Protein AF-0000000076243868 (afdb_homodimer)

Solvent-accessible surface area (backbone atoms only — not comparable to full-atom values): 12465 Å² total; per-residue (Å²): 108,72,60,59,53,50,52,52,52,41,51,51,48,51,50,52,46,51,53,50,51,55,50,45,52,51,48,52,51,51,43,52,49,51,51,51,49,49,51,48,52,48,52,53,45,43,29,56,73,34,59,87,52,48,72,69,67,82,71,86,76,50,72,68,57,46,45,49,50,53,40,51,50,44,52,46,33,55,50,40,51,52,48,39,52,50,50,51,51,52,45,50,51,49,54,52,51,50,52,53,50,52,53,50,51,50,54,52,50,55,52,51,62,72,71,104,106,72,58,61,54,51,53,51,52,39,53,50,50,51,51,53,45,51,53,49,50,53,50,43,54,52,50,52,50,51,45,52,49,50,51,50,49,48,50,49,51,49,51,53,46,44,28,56,74,33,62,87,52,48,72,69,67,80,72,85,78,50,70,66,58,47,46,50,51,53,39,52,50,45,51,47,32,54,51,41,50,52,48,38,52,52,49,50,52,52,45,52,51,49,53,52,50,50,52,53,51,52,52,49,51,52,54,51,52,54,53,53,58,67,73,97

Radius of gyration: 37.38 Å; Cα contacts (8 Å, |Δi|>4): 138; chains: 2; bounding box: 33×129×65 Å

Structure (mmCIF, N/CA/C/O backbone):
data_AF-0000000076243868-model_v1
#
loop_
_entity.id
_entity.type
_entity.pdbx_description
1 polymer 'FHAD1 protein'
#
loop_
_atom_site.group_PDB
_atom_site.id
_atom_site.type_symbol
_atom_site.label_atom_id
_atom_site.label_alt_id
_atom_site.label_comp_id
_atom_site.label_asym_id
_atom_site.label_entity_id
_atom_site.label_seq_id
_atom_site.pdbx_PDB_ins_code
_atom_site.Cartn_x
_atom_site.Cartn_y
_atom_site.Cartn_z
_atom_site.occupancy
_atom_site.B_iso_or_equiv
_atom_site.auth_seq_id
_atom_site.auth_comp_id
_at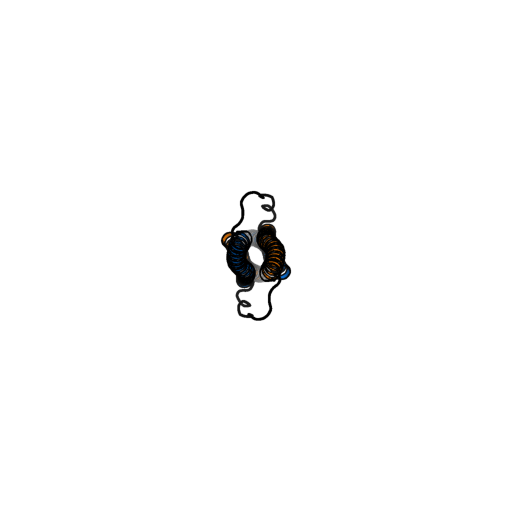om_site.auth_asym_id
_atom_site.auth_atom_id
_atom_site.pdbx_PDB_model_num
ATOM 1 N N . GLN A 1 1 ? 2.697 65.438 28.75 1 80.81 1 GLN A N 1
ATOM 2 C CA . GLN A 1 1 ? 3.799 64.438 28.688 1 80.81 1 GLN A CA 1
ATOM 3 C C . GLN A 1 1 ? 3.303 63.031 28.875 1 80.81 1 GLN A C 1
ATOM 5 O O . GLN A 1 1 ? 3.531 62.188 28.031 1 80.81 1 GLN A O 1
ATOM 10 N N . ALA A 1 2 ? 2.549 62.875 29.906 1 86.31 2 ALA A N 1
ATOM 11 C CA . ALA A 1 2 ? 2.033 61.562 30.203 1 86.31 2 ALA A CA 1
ATOM 12 C C . ALA A 1 2 ? 1.082 61.062 29.109 1 86.31 2 ALA A C 1
ATOM 14 O O . ALA A 1 2 ? 1.124 59.906 28.703 1 86.31 2 ALA A O 1
ATOM 15 N N . GLU A 1 3 ? 0.384 62 28.5 1 87.94 3 GLU A N 1
ATOM 16 C CA . GLU A 1 3 ? -0.584 61.656 27.453 1 87.94 3 GLU A CA 1
ATOM 17 C C . GLU A 1 3 ? 0.115 61.25 26.172 1 87.94 3 GLU A C 1
ATOM 19 O O . GLU A 1 3 ? -0.322 60.344 25.484 1 87.94 3 GLU A O 1
ATOM 24 N N . GLU A 1 4 ? 1.151 61.906 25.859 1 88.81 4 GLU A N 1
ATOM 25 C CA . GLU A 1 4 ? 1.924 61.594 24.656 1 88.81 4 GLU A CA 1
ATOM 26 C C . GLU A 1 4 ? 2.551 60.219 24.75 1 88.81 4 GLU A C 1
ATOM 28 O O . GLU A 1 4 ? 2.586 59.469 23.766 1 88.81 4 GLU A O 1
ATOM 33 N N . GLU A 1 5 ? 3.074 59.906 25.859 1 90.12 5 GLU A N 1
ATOM 34 C CA . GLU A 1 5 ? 3.664 58.594 26.109 1 90.12 5 GLU A CA 1
ATOM 35 C C . GLU A 1 5 ? 2.619 57.5 25.984 1 90.12 5 GLU A C 1
ATOM 37 O O . GLU A 1 5 ? 2.896 56.438 25.438 1 90.12 5 GLU A O 1
ATOM 42 N N . LEU A 1 6 ? 1.445 57.75 26.531 1 90.44 6 LEU A N 1
ATOM 43 C CA . LEU A 1 6 ? 0.35 56.812 26.453 1 90.44 6 LEU A CA 1
ATOM 44 C C . LEU A 1 6 ? -0.09 56.594 25.016 1 90.44 6 LEU A C 1
ATOM 46 O O . LEU A 1 6 ? -0.378 55.469 24.609 1 90.44 6 LEU A O 1
ATOM 50 N N . LYS A 1 7 ? -0.162 57.562 24.203 1 91 7 LYS A N 1
ATOM 51 C CA . LYS A 1 7 ? -0.529 57.469 22.797 1 91 7 LYS A CA 1
ATOM 52 C C . LYS A 1 7 ? 0.495 56.656 22 1 91 7 LYS A C 1
ATOM 54 O O . LYS A 1 7 ? 0.129 55.875 21.141 1 91 7 LYS A O 1
ATOM 59 N N . ALA A 1 8 ? 1.705 56.875 22.281 1 91.25 8 ALA A N 1
ATOM 60 C CA . ALA A 1 8 ? 2.777 56.125 21.641 1 91.25 8 ALA A CA 1
ATOM 61 C C . ALA A 1 8 ? 2.697 54.625 21.984 1 91.25 8 ALA A C 1
ATOM 63 O O . ALA A 1 8 ? 2.861 53.781 21.109 1 91.25 8 ALA A O 1
ATOM 64 N N . ALA A 1 9 ? 2.457 54.344 23.25 1 90.06 9 ALA A N 1
ATOM 65 C CA . ALA A 1 9 ? 2.324 52.969 23.703 1 90.06 9 ALA A CA 1
ATOM 66 C C . ALA A 1 9 ? 1.133 52.281 23.047 1 90.06 9 ALA A C 1
ATOM 68 O O . ALA A 1 9 ? 1.213 51.125 22.672 1 90.06 9 ALA A O 1
ATOM 69 N N . TRP A 1 10 ? 0.069 53.031 22.875 1 90.06 10 TRP A N 1
ATOM 70 C CA . TRP A 1 10 ? -1.13 52.531 22.203 1 90.06 10 TRP A CA 1
ATOM 71 C C . TRP A 1 10 ? -0.842 52.188 20.75 1 90.06 10 TRP A C 1
ATOM 73 O O . TRP A 1 10 ? -1.237 51.094 20.281 1 90.06 10 TRP A O 1
ATOM 83 N N . SER A 1 11 ? -0.149 53.094 20.156 1 92.56 11 SER A N 1
ATOM 84 C CA . SER A 1 11 ? 0.196 52.875 18.766 1 92.56 11 SER A CA 1
ATOM 85 C C . SER A 1 11 ? 1.084 51.656 18.594 1 92.56 11 SER A C 1
ATOM 87 O O . SER A 1 11 ? 0.924 50.875 17.641 1 92.56 11 SER A O 1
ATOM 89 N N . GLN A 1 12 ? 1.976 51.531 19.516 1 93.62 12 GLN A N 1
ATOM 90 C CA . GLN A 1 12 ? 2.857 50.375 19.484 1 93.62 12 GLN A CA 1
ATOM 91 C C . GLN A 1 12 ? 2.07 49.094 19.656 1 93.62 12 GLN A C 1
ATOM 93 O O . GLN A 1 12 ? 2.285 48.125 18.922 1 93.62 12 GLN A O 1
ATOM 98 N N . GLN A 1 13 ? 1.112 49.094 20.641 1 94.69 13 GLN A N 1
ATOM 99 C CA . GLN A 1 13 ? 0.289 47.938 20.891 1 94.69 13 GLN A CA 1
ATOM 100 C C . GLN A 1 13 ? -0.595 47.594 19.688 1 94.69 13 GLN A C 1
ATOM 102 O O . GLN A 1 13 ? -0.791 46.438 19.344 1 94.69 13 GLN A O 1
ATOM 107 N N . ALA A 1 14 ? -1.06 48.594 19.031 1 93.5 14 ALA A N 1
ATOM 108 C CA . ALA A 1 14 ? -1.897 48.438 17.844 1 93.5 14 ALA A CA 1
ATOM 109 C C . ALA A 1 14 ? -1.114 47.781 16.703 1 93.5 14 ALA A C 1
ATOM 111 O O . ALA A 1 14 ? -1.65 46.938 15.977 1 93.5 14 ALA A O 1
ATOM 112 N N . GLY A 1 15 ? 0.157 48.156 16.547 1 94.81 15 GLY A N 1
ATOM 113 C CA . GLY A 1 15 ? 1.034 47.531 15.578 1 94.81 15 GLY A CA 1
ATOM 114 C C . GLY A 1 15 ? 1.272 46.062 15.859 1 94.81 15 GLY A C 1
ATOM 115 O O . GLY A 1 15 ? 1.225 45.25 14.945 1 94.81 15 GLY A O 1
ATOM 116 N N . GLN A 1 16 ? 1.535 45.844 17.172 1 95.38 16 GLN A N 1
ATOM 117 C CA . GLN A 1 16 ? 1.748 44.469 17.578 1 95.38 16 GLN A CA 1
ATOM 118 C C . GLN A 1 16 ? 0.512 43.594 17.312 1 95.38 16 GLN A C 1
ATOM 120 O O . GLN A 1 16 ? 0.626 42.469 16.875 1 95.38 16 GLN A O 1
ATOM 125 N N . LEU A 1 17 ? -0.687 44.156 17.484 1 95.44 17 LEU A N 1
ATOM 126 C CA . LEU A 1 17 ? -1.942 43.469 17.25 1 95.44 17 LEU A CA 1
ATOM 127 C C . LEU A 1 17 ? -2.113 43.156 15.758 1 95.44 17 LEU A C 1
ATOM 129 O O . LEU A 1 17 ? -2.557 42.062 15.391 1 95.44 17 LEU A O 1
ATOM 133 N N . ARG A 1 18 ? -1.68 44.062 14.969 1 95.19 18 ARG A N 1
ATOM 134 C CA . ARG A 1 18 ? -1.755 43.875 13.523 1 95.19 18 ARG A CA 1
ATOM 135 C C . ARG A 1 18 ? -0.822 42.75 13.078 1 95.19 18 ARG A C 1
ATOM 137 O O . ARG A 1 18 ? -1.209 41.906 12.281 1 95.19 18 ARG A O 1
ATOM 144 N N . GLU A 1 19 ? 0.349 42.719 13.555 1 95.38 19 GLU A N 1
ATOM 145 C CA . GLU A 1 19 ? 1.323 41.688 13.227 1 95.38 19 GLU A CA 1
ATOM 146 C C . GLU A 1 19 ? 0.852 40.312 13.695 1 95.38 19 GLU A C 1
ATOM 148 O O . GLU A 1 19 ? 0.977 39.344 12.961 1 95.38 19 GLU A O 1
ATOM 153 N N . MET A 1 20 ? 0.241 40.25 14.828 1 93.75 20 MET A N 1
ATOM 154 C CA . MET A 1 20 ? -0.252 38.969 15.375 1 93.75 20 MET A CA 1
ATOM 155 C C . MET A 1 20 ? -1.422 38.438 14.547 1 93.75 20 MET A C 1
ATOM 157 O O . MET A 1 20 ? -1.554 37.25 14.352 1 93.75 20 MET A O 1
ATOM 161 N N . GLY A 1 21 ? -2.193 39.438 14.148 1 94.44 21 GLY A N 1
ATOM 162 C CA . GLY A 1 21 ? -3.287 39.062 13.273 1 94.44 21 GLY A CA 1
ATOM 163 C C . GLY A 1 21 ? -2.818 38.438 11.969 1 94.44 21 GLY A C 1
ATOM 164 O O . GLY A 1 21 ? -3.381 37.438 11.508 1 94.44 21 GLY A O 1
ATOM 165 N N . ARG A 1 22 ? -1.771 39.031 11.398 1 94.88 22 ARG A N 1
ATOM 166 C CA . ARG A 1 22 ? -1.184 38.5 10.172 1 94.88 22 ARG A CA 1
ATOM 167 C C . ARG A 1 22 ? -0.623 37.094 10.406 1 94.88 22 ARG A C 1
ATOM 169 O O . ARG A 1 22 ? -0.844 36.188 9.594 1 94.88 22 ARG A O 1
ATOM 176 N N . ARG A 1 23 ? 0.057 36.906 11.547 1 95.75 23 ARG A N 1
ATOM 177 C CA . ARG A 1 23 ? 0.648 35.625 11.875 1 95.75 23 ARG A CA 1
ATOM 178 C C . ARG A 1 23 ? -0.43 34.562 12.07 1 95.75 23 ARG A C 1
ATOM 180 O O . ARG A 1 23 ? -0.293 33.438 11.594 1 95.75 23 ARG A O 1
ATOM 187 N N . GLU A 1 24 ? -1.455 34.906 12.727 1 96.88 24 GLU A N 1
ATOM 188 C CA . GLU A 1 24 ? -2.559 33.969 12.953 1 96.88 24 GLU A CA 1
ATOM 189 C C . GLU A 1 24 ? -3.166 33.5 11.633 1 96.88 24 GLU A C 1
ATOM 191 O O . GLU A 1 24 ? -3.459 32.312 11.461 1 96.88 24 GLU A O 1
ATOM 196 N N . ARG A 1 25 ? -3.354 34.438 10.781 1 95.56 25 ARG A N 1
ATOM 197 C CA . ARG A 1 25 ? -3.896 34.094 9.469 1 95.56 25 ARG A CA 1
ATOM 198 C C . ARG A 1 25 ? -2.98 33.125 8.727 1 95.56 25 ARG A C 1
ATOM 200 O O . ARG A 1 25 ? -3.451 32.188 8.094 1 95.56 25 ARG A O 1
ATOM 207 N N . LEU A 1 26 ? -1.697 33.344 8.766 1 97.56 26 LEU A N 1
ATOM 208 C CA . LEU A 1 26 ? -0.728 32.469 8.102 1 97.56 26 LEU A CA 1
ATOM 209 C C . LEU A 1 26 ? -0.745 31.078 8.711 1 97.56 26 LEU A C 1
ATOM 211 O O . LEU A 1 26 ? -0.727 30.094 7.98 1 97.56 26 LEU A O 1
ATOM 215 N N . LEU A 1 27 ? -0.849 31.016 9.984 1 98.06 27 LEU A N 1
ATOM 216 C CA . LEU A 1 27 ? -0.872 29.734 10.68 1 98.06 27 LEU A CA 1
ATOM 217 C C . LEU A 1 27 ? -2.129 28.938 10.32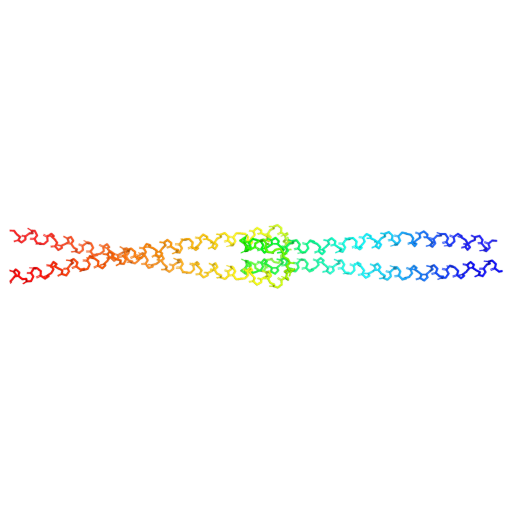8 1 98.06 27 LEU A C 1
ATOM 219 O O . LEU A 1 27 ? -2.074 27.719 10.141 1 98.06 27 LEU A O 1
ATOM 223 N N . ARG A 1 28 ? -3.223 29.688 10.25 1 97.44 28 ARG A N 1
ATOM 224 C CA . ARG A 1 28 ? -4.469 29.031 9.859 1 97.44 28 ARG A CA 1
ATOM 225 C C . ARG A 1 28 ? -4.367 28.469 8.445 1 97.44 28 ARG A C 1
ATOM 227 O O . ARG A 1 28 ? -4.863 27.375 8.18 1 97.44 28 ARG A O 1
ATOM 234 N N . SER A 1 29 ? -3.789 29.156 7.543 1 98.12 29 SER A N 1
ATOM 235 C CA . SER A 1 29 ? -3.572 28.688 6.176 1 98.12 29 SER A CA 1
ATOM 236 C C . SER A 1 29 ? -2.666 27.469 6.141 1 98.12 29 SER A C 1
ATOM 238 O O . SER A 1 29 ? -2.938 26.5 5.414 1 98.12 29 SER A O 1
ATOM 240 N N . ASP A 1 30 ? -1.633 27.531 6.941 1 98.06 30 ASP A N 1
ATOM 241 C CA . ASP A 1 30 ? -0.698 26.422 7.004 1 98.06 30 ASP A CA 1
ATOM 242 C C . ASP A 1 30 ? -1.381 25.156 7.539 1 98.06 30 ASP A C 1
ATOM 244 O O . ASP A 1 30 ? -1.116 24.062 7.066 1 98.06 30 ASP A O 1
ATOM 248 N N . LEU A 1 31 ? -2.25 25.312 8.508 1 97.88 31 LEU A N 1
ATOM 249 C CA . LEU A 1 31 ? -2.994 24.203 9.07 1 97.88 31 LEU A CA 1
ATOM 250 C C . LEU A 1 31 ? -3.934 23.594 8.031 1 97.88 31 LEU A C 1
ATOM 252 O O . LEU A 1 31 ? -4.047 22.375 7.926 1 97.88 31 LEU A O 1
ATOM 256 N N . GLN A 1 32 ? -4.566 24.438 7.336 1 97.38 32 GLN A N 1
ATOM 257 C CA . GLN A 1 32 ? -5.438 23.984 6.258 1 97.38 32 GLN A CA 1
ATOM 258 C C . GLN A 1 32 ? -4.656 23.203 5.207 1 97.38 32 GLN A C 1
ATOM 260 O O . 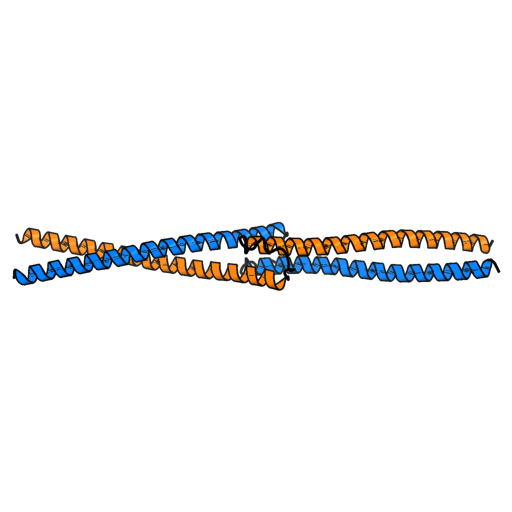GLN A 1 32 ? -5.094 22.141 4.766 1 97.38 32 GLN A O 1
ATOM 265 N N . ARG A 1 33 ? -3.496 23.703 4.883 1 97.75 33 ARG A N 1
ATOM 266 C CA . ARG A 1 33 ? -2.645 23.062 3.895 1 97.75 33 ARG A CA 1
ATOM 267 C C . ARG A 1 33 ? -2.158 21.703 4.395 1 97.75 33 ARG A C 1
ATOM 269 O O . ARG A 1 33 ? -2.084 20.734 3.629 1 97.75 33 ARG A O 1
ATOM 276 N N . ALA A 1 34 ? -1.824 21.594 5.613 1 97.62 34 ALA A N 1
ATOM 277 C CA . ALA A 1 34 ? -1.399 20.328 6.203 1 97.62 34 ALA A CA 1
ATOM 278 C C . ALA A 1 34 ? -2.506 19.281 6.113 1 97.62 34 ALA A C 1
ATOM 280 O O . ALA A 1 34 ? -2.242 18.125 5.805 1 97.62 34 ALA A O 1
ATOM 281 N N . GLY A 1 35 ? -3.693 19.688 6.359 1 95.81 35 GLY A N 1
ATOM 282 C CA . GLY A 1 35 ? -4.828 18.781 6.238 1 95.81 35 GLY A CA 1
ATOM 283 C C . GLY A 1 35 ? -5.07 18.312 4.816 1 95.81 35 GLY A C 1
ATOM 284 O O . GLY A 1 35 ? -5.371 17.141 4.59 1 95.81 35 GLY A O 1
ATOM 285 N N . GLU A 1 36 ? -4.961 19.219 3.924 1 96.19 36 GLU A N 1
ATOM 286 C CA . GLU A 1 36 ? -5.129 18.891 2.514 1 96.19 36 GLU A CA 1
ATOM 287 C C . GLU A 1 36 ? -4.062 17.906 2.051 1 96.19 36 GLU A C 1
ATOM 289 O O . GLU A 1 36 ? -4.336 17.031 1.23 1 96.19 36 GLU A O 1
ATOM 294 N N . GLN A 1 37 ? -2.871 18.109 2.564 1 97.38 37 GLN A N 1
ATOM 295 C CA . GLN A 1 37 ? -1.77 17.219 2.232 1 97.38 37 GLN A CA 1
ATOM 296 C C . GLN A 1 37 ? -2.049 15.797 2.723 1 97.38 37 GLN A C 1
ATOM 298 O O . GLN A 1 37 ? -1.865 14.836 1.98 1 97.38 37 GLN A O 1
ATOM 303 N N . LEU A 1 38 ? -2.494 15.719 3.906 1 97.25 38 LEU A N 1
ATOM 304 C CA . LEU A 1 38 ? -2.84 14.414 4.465 1 97.25 38 LEU A CA 1
ATOM 305 C C . LEU A 1 38 ? -3.955 13.758 3.658 1 97.25 38 LEU A C 1
ATOM 307 O O . LEU A 1 38 ? -3.873 12.57 3.328 1 97.25 38 LEU A O 1
ATOM 311 N N . GLU A 1 39 ? -4.957 14.516 3.359 1 94.75 39 GLU A N 1
ATOM 312 C CA . GLU A 1 39 ? -6.07 13.992 2.578 1 94.75 39 GLU A CA 1
ATOM 313 C C . GLU A 1 39 ? -5.609 13.531 1.199 1 94.75 39 GLU A C 1
ATOM 315 O O . GLU A 1 39 ? -6.031 12.477 0.718 1 94.75 39 GLU A O 1
ATOM 320 N N . SER A 1 40 ? -4.805 14.32 0.585 1 94.44 40 SER A N 1
ATOM 321 C CA . SER A 1 40 ? -4.266 13.984 -0.728 1 94.44 40 SER A CA 1
ATOM 322 C C . SER A 1 40 ? -3.428 12.711 -0.67 1 94.44 40 SER A C 1
ATOM 324 O O . SER A 1 40 ? -3.527 11.852 -1.552 1 94.44 40 SER A O 1
ATOM 326 N N . PHE A 1 41 ? -2.609 12.602 0.305 1 97.25 41 PHE A N 1
ATOM 327 C CA . PHE A 1 41 ? -1.754 11.438 0.486 1 97.25 41 PHE A CA 1
ATOM 328 C C . PHE A 1 41 ? -2.588 10.18 0.677 1 97.25 41 PHE A C 1
ATOM 330 O O . PHE A 1 41 ? -2.318 9.148 0.055 1 97.25 41 PHE A O 1
ATOM 337 N N . LYS A 1 42 ? -3.604 10.281 1.473 1 95.69 42 LYS A N 1
ATOM 338 C CA . LYS A 1 42 ? -4.516 9.156 1.669 1 95.69 42 LYS A CA 1
ATOM 339 C C . LYS A 1 42 ? -5.148 8.727 0.35 1 95.69 42 LYS A C 1
ATOM 341 O O . LYS A 1 42 ? -5.16 7.539 0.018 1 95.69 42 LYS A O 1
ATOM 346 N N . THR A 1 43 ? -5.648 9.703 -0.354 1 92.69 43 THR A N 1
ATOM 347 C CA . THR A 1 43 ? -6.348 9.438 -1.606 1 92.69 43 THR A CA 1
ATOM 348 C C . THR A 1 43 ? -5.406 8.805 -2.625 1 92.69 43 THR A C 1
ATOM 350 O O . THR A 1 43 ? -5.781 7.859 -3.326 1 92.69 43 THR A O 1
ATOM 353 N N . GLN A 1 44 ? -4.18 9.289 -2.662 1 93.62 44 GLN A N 1
ATOM 354 C CA . GLN A 1 44 ? -3.209 8.781 -3.621 1 93.62 44 GLN A CA 1
ATOM 355 C C . GLN A 1 44 ? -2.842 7.328 -3.312 1 93.62 44 GLN A C 1
ATOM 357 O O . GLN A 1 44 ? -2.75 6.5 -4.219 1 93.62 44 GLN A O 1
ATOM 362 N N . VAL A 1 45 ? -2.668 7.016 -2.047 1 95.88 45 VAL A N 1
ATOM 363 C CA . VAL A 1 45 ? -2.348 5.641 -1.678 1 95.88 45 VAL A CA 1
ATOM 364 C C . VAL A 1 45 ? -3.525 4.727 -2.01 1 95.88 45 VAL A C 1
ATOM 366 O O . VAL A 1 45 ? -3.342 3.639 -2.561 1 95.88 45 VAL A O 1
ATOM 369 N N . MET A 1 46 ? -4.734 5.172 -1.764 1 92.44 46 MET A N 1
ATOM 370 C CA . MET A 1 46 ? -5.934 4.375 -2.018 1 92.44 46 MET A CA 1
ATOM 371 C C . MET A 1 46 ? -6.094 4.094 -3.508 1 92.44 46 MET A C 1
ATOM 373 O O . MET A 1 46 ? -6.512 3.002 -3.895 1 92.44 46 MET A O 1
ATOM 377 N N . GLN A 1 47 ? -5.75 5.062 -4.312 1 91.38 47 GLN A N 1
ATOM 378 C CA . GLN A 1 47 ? -5.871 4.914 -5.762 1 91.38 47 GLN A CA 1
ATOM 379 C C . GLN A 1 47 ? -4.938 3.822 -6.281 1 91.38 47 GLN A C 1
ATOM 381 O O . GLN A 1 47 ? -5.297 3.072 -7.188 1 91.38 47 GLN A O 1
ATOM 386 N N . VAL A 1 48 ? -3.762 3.775 -5.656 1 92.69 48 VAL A N 1
ATOM 387 C CA . VAL A 1 48 ? -2.791 2.764 -6.062 1 92.69 48 VAL A CA 1
ATOM 388 C C . VAL A 1 48 ? -3.303 1.375 -5.688 1 92.69 48 VAL A C 1
ATOM 390 O O . VAL A 1 48 ? -3.084 0.407 -6.418 1 92.69 48 VAL A O 1
ATOM 393 N N . CYS A 1 49 ? -3.973 1.312 -4.578 1 92.31 49 CYS A N 1
ATOM 394 C CA . CYS A 1 49 ? -4.469 0.037 -4.07 1 92.31 49 CYS A CA 1
ATOM 395 C C . CYS A 1 49 ? -5.684 -0.43 -4.867 1 92.31 49 CYS A C 1
ATOM 397 O O . CYS A 1 49 ? -5.93 -1.632 -4.98 1 92.31 49 CYS A O 1
ATOM 399 N N . SER A 1 50 ? -6.512 0.464 -5.234 1 87 50 SER A N 1
ATOM 400 C CA . SER A 1 50 ? -7.742 0.151 -5.953 1 87 50 SER A CA 1
ATOM 401 C C . SER A 1 50 ? -7.914 1.043 -7.176 1 87 50 SER A C 1
ATOM 403 O O . SER A 1 50 ? -8.758 1.94 -7.188 1 87 50 SER A O 1
ATOM 405 N N . PRO A 1 51 ? -7.086 0.778 -8.148 1 75.19 51 PRO A N 1
ATOM 406 C CA . PRO A 1 51 ? -7.133 1.675 -9.305 1 75.19 51 PRO A CA 1
ATOM 407 C C . PRO A 1 51 ? -8.516 1.742 -9.945 1 75.19 51 PRO A C 1
ATOM 409 O O . PRO A 1 51 ? -8.891 2.773 -10.516 1 75.19 51 PRO A O 1
ATOM 412 N N . SER A 1 52 ? -9.125 0.537 -9.914 1 66.06 52 SER A N 1
ATOM 413 C CA . SER A 1 52 ? -10.453 0.544 -10.523 1 66.06 52 SER A CA 1
ATOM 414 C C . SER A 1 52 ? -11.445 1.341 -9.68 1 66.06 52 SER A C 1
ATOM 416 O O . SER A 1 52 ? -12.453 1.829 -10.195 1 66.06 52 SER A O 1
ATOM 418 N N . ALA A 1 53 ? -11.172 1.397 -8.352 1 60.66 53 ALA A N 1
ATOM 419 C CA . ALA A 1 53 ? -12.086 2.117 -7.469 1 60.66 53 ALA A CA 1
ATOM 420 C C . ALA A 1 53 ? -11.766 3.609 -7.449 1 60.66 53 ALA A C 1
ATOM 422 O O . ALA A 1 53 ? -12.422 4.379 -6.738 1 60.66 53 ALA A O 1
ATOM 423 N N . ALA A 1 54 ? -10.695 4 -7.957 1 59.72 54 ALA A N 1
ATOM 424 C CA . ALA A 1 54 ? -10.227 5.379 -7.871 1 59.72 54 ALA A CA 1
ATOM 425 C C . ALA A 1 54 ? -11.367 6.367 -8.094 1 59.72 54 ALA A C 1
ATOM 427 O O . ALA A 1 54 ? -11.281 7.523 -7.68 1 59.72 54 ALA A O 1
ATOM 428 N N . GLY A 1 55 ? -12.266 5.98 -8.828 1 53.75 55 GLY A N 1
ATOM 429 C CA . GLY A 1 55 ? -13.266 7 -9.109 1 53.75 55 GLY A CA 1
ATOM 430 C C . GLY A 1 55 ? -14.188 7.27 -7.934 1 53.75 55 GLY A C 1
ATOM 431 O O . GLY A 1 55 ? -15.148 8.039 -8.055 1 53.75 55 GLY A O 1
ATOM 432 N N . SER A 1 56 ? -14.195 6.359 -7.09 1 53.25 56 SER A N 1
ATOM 433 C CA . SER A 1 56 ? -15.25 6.594 -6.109 1 53.25 56 SER A CA 1
ATOM 434 C C . SER A 1 56 ? -14.859 7.695 -5.129 1 53.25 56 SER A C 1
ATOM 436 O O . SER A 1 56 ? -13.922 7.535 -4.348 1 53.25 56 SER A O 1
ATOM 438 N N . THR A 1 57 ? -14.797 8.82 -5.508 1 54.97 57 THR A N 1
ATOM 439 C CA . THR A 1 57 ? -14.406 10.141 -5.023 1 54.97 57 THR A CA 1
ATOM 440 C C . THR A 1 57 ? -14.93 10.367 -3.605 1 54.97 57 THR A C 1
ATOM 442 O O . THR A 1 57 ? -14.406 11.211 -2.875 1 54.97 57 THR A O 1
ATOM 445 N N . GLY A 1 58 ? -16.219 10.094 -3.205 1 56.28 58 GLY A N 1
ATOM 446 C CA . GLY A 1 58 ? -16.953 11.008 -2.334 1 56.28 58 GLY A CA 1
ATOM 447 C C . GLY A 1 58 ? -16.484 10.938 -0.888 1 56.28 58 GLY A C 1
ATOM 448 O O . GLY A 1 58 ? -16.453 11.953 -0.192 1 56.28 58 GLY A O 1
ATOM 449 N N . GLU A 1 59 ? -16.391 9.789 -0.282 1 65 59 GLU A N 1
ATOM 450 C CA . GLU A 1 59 ? -16.312 9.805 1.176 1 65 59 GLU A CA 1
ATOM 451 C C . GLU A 1 59 ? -14.867 9.781 1.652 1 65 59 GLU A C 1
ATOM 453 O O . GLU A 1 59 ? -14 9.195 0.996 1 65 59 GLU A O 1
ATOM 458 N N . SER A 1 60 ? -14.578 10.695 2.455 1 80.69 60 SER A N 1
ATOM 459 C CA . SER A 1 60 ? -13.266 10.805 3.08 1 80.69 60 SER A CA 1
ATOM 460 C C . SER A 1 60 ? -12.773 9.453 3.582 1 80.69 60 SER A C 1
ATOM 462 O O . SER A 1 60 ? -13.516 8.727 4.25 1 80.69 60 SER A O 1
ATOM 464 N N . VAL A 1 61 ? -11.625 9.031 3.113 1 89.56 61 VAL A N 1
ATOM 465 C CA . VAL A 1 61 ? -11.023 7.77 3.541 1 89.56 61 VAL A CA 1
ATOM 466 C C . VAL A 1 61 ? -10.164 8 4.777 1 89.56 61 VAL A C 1
ATOM 468 O O . VAL A 1 61 ? -9.445 9 4.863 1 89.56 61 VAL A O 1
ATOM 471 N N . THR A 1 62 ? -10.367 7.207 5.793 1 94.12 62 THR A N 1
ATOM 472 C CA . THR A 1 62 ? -9.602 7.34 7.027 1 94.12 62 THR A CA 1
ATOM 473 C C . THR A 1 62 ? -8.219 6.711 6.879 1 94.12 62 THR A C 1
ATOM 475 O O . THR A 1 62 ? -8 5.875 6.004 1 94.12 62 THR A O 1
ATOM 478 N N . GLU A 1 63 ? -7.363 7.164 7.738 1 96.75 63 GLU A N 1
ATOM 479 C CA . GLU A 1 63 ? -6.023 6.578 7.75 1 96.75 63 GLU A CA 1
ATOM 480 C C . GLU A 1 63 ? -6.086 5.066 7.949 1 96.75 63 GLU A C 1
ATOM 482 O O . GLU A 1 63 ? -5.375 4.316 7.273 1 96.75 63 GLU A O 1
ATOM 487 N N . GLN A 1 64 ? -6.938 4.668 8.859 1 95.88 64 GLN A N 1
ATOM 488 C CA . GLN A 1 64 ? -7.055 3.252 9.188 1 95.88 64 GLN A CA 1
ATOM 489 C C . GLN A 1 64 ? -7.531 2.445 7.984 1 95.88 64 GLN A C 1
ATOM 491 O O . GLN A 1 64 ? -7.047 1.339 7.742 1 95.88 64 GLN A O 1
ATOM 496 N N . GLN A 1 65 ? -8.414 2.951 7.195 1 93.5 65 GLN A N 1
ATOM 497 C CA . GLN A 1 65 ? -8.898 2.281 5.996 1 93.5 65 GLN A CA 1
ATOM 498 C C . GLN A 1 65 ? -7.781 2.096 4.977 1 93.5 65 GLN A C 1
ATOM 500 O O . GLN A 1 65 ? -7.688 1.046 4.336 1 93.5 65 GLN A O 1
ATOM 505 N N . VAL A 1 66 ? -6.977 3.121 4.883 1 96.38 66 VAL A N 1
ATOM 506 C CA . VAL A 1 66 ? -5.863 3.053 3.941 1 96.38 66 VAL A CA 1
ATOM 507 C C . VAL A 1 66 ? -4.879 1.974 4.383 1 96.38 66 VAL A C 1
ATOM 509 O O . VAL A 1 66 ? -4.488 1.117 3.586 1 96.38 66 VAL A O 1
ATOM 512 N N . ILE A 1 67 ? -4.531 2.029 5.656 1 97.06 67 ILE A N 1
ATOM 513 C CA . ILE A 1 67 ? -3.559 1.082 6.191 1 97.06 67 ILE A CA 1
ATOM 514 C C . ILE A 1 67 ? -4.086 -0.343 6.035 1 97.06 67 ILE A C 1
ATOM 516 O O . ILE A 1 67 ? -3.344 -1.246 5.641 1 97.06 67 ILE A O 1
ATOM 520 N N . GLU A 1 68 ? -5.348 -0.527 6.312 1 96.06 68 GLU A N 1
ATOM 521 C CA . GLU A 1 68 ? -5.953 -1.85 6.191 1 96.06 68 GLU A CA 1
ATOM 522 C C . GLU A 1 68 ? -5.93 -2.336 4.742 1 96.06 68 GLU A C 1
ATOM 524 O O . GLU A 1 68 ? -5.68 -3.514 4.484 1 96.06 68 GLU A O 1
ATOM 529 N N . LYS A 1 69 ? -6.203 -1.47 3.82 1 94.62 69 LYS A N 1
ATOM 530 C CA . LYS A 1 69 ? -6.18 -1.846 2.41 1 94.62 69 LYS A CA 1
ATOM 531 C C . LYS A 1 69 ? -4.773 -2.256 1.975 1 94.62 69 LYS A C 1
ATOM 533 O O . LYS A 1 69 ? -4.605 -3.24 1.251 1 94.62 69 LYS A O 1
ATOM 538 N N . VAL A 1 70 ? -3.822 -1.514 2.383 1 97.12 70 VAL A N 1
ATOM 539 C CA . VAL A 1 70 ? -2.436 -1.833 2.059 1 97.12 70 VAL A CA 1
ATOM 540 C C . VAL A 1 70 ? -2.061 -3.182 2.666 1 97.12 70 VAL A C 1
ATOM 542 O O . VAL A 1 70 ? -1.385 -3.992 2.027 1 97.12 70 VAL A O 1
ATOM 545 N N . ARG A 1 71 ? -2.516 -3.424 3.902 1 96.81 71 ARG A N 1
ATOM 546 C CA . ARG A 1 71 ? -2.27 -4.703 4.562 1 96.81 71 ARG A CA 1
ATOM 547 C C . ARG A 1 71 ? -2.873 -5.855 3.766 1 96.81 71 ARG A C 1
ATOM 549 O O . ARG A 1 71 ? -2.236 -6.895 3.592 1 96.81 71 ARG A O 1
ATOM 556 N N . GLN A 1 72 ? -4.055 -5.664 3.293 1 96.38 72 GLN A N 1
ATOM 557 C CA . GLN A 1 72 ? -4.738 -6.688 2.51 1 96.38 72 GLN A CA 1
ATOM 558 C C . GLN A 1 72 ? -3.934 -7.051 1.264 1 96.38 72 GLN A C 1
ATOM 560 O O . GLN A 1 72 ? -3.77 -8.234 0.947 1 96.38 72 GLN A O 1
ATOM 565 N N . ILE A 1 73 ? -3.457 -6.051 0.634 1 96.12 73 ILE A N 1
ATOM 566 C CA . ILE A 1 73 ? -2.701 -6.277 -0.594 1 96.12 73 ILE A CA 1
ATOM 567 C C . ILE A 1 73 ? -1.385 -6.977 -0.268 1 96.12 73 ILE A C 1
ATOM 569 O O . ILE A 1 73 ? -0.984 -7.914 -0.961 1 96.12 73 ILE A O 1
ATOM 573 N N . SER A 1 74 ? -0.776 -6.512 0.748 1 94.94 74 SER A N 1
ATOM 574 C CA . SER A 1 74 ? 0.484 -7.109 1.171 1 94.94 74 SER A CA 1
ATOM 575 C C . SER A 1 74 ? 0.299 -8.578 1.554 1 94.94 74 SER A C 1
ATOM 577 O O . SER A 1 74 ? 1.058 -9.438 1.109 1 94.94 74 SER A O 1
ATOM 579 N N . ASP A 1 75 ? -0.666 -8.844 2.312 1 95.38 75 ASP A N 1
ATOM 580 C CA . ASP A 1 75 ? -0.965 -10.211 2.727 1 95.38 75 ASP A CA 1
ATOM 581 C C . ASP A 1 75 ? -1.267 -11.094 1.52 1 95.38 75 ASP A C 1
ATOM 583 O O . ASP A 1 75 ? -0.774 -12.227 1.433 1 95.38 75 ASP A O 1
ATOM 587 N N . GLU A 1 76 ? -2.025 -10.531 0.645 1 95.56 76 GLU A N 1
ATOM 588 C CA . GLU A 1 76 ? -2.375 -11.297 -0.552 1 95.56 76 GLU A CA 1
ATOM 589 C C . GLU A 1 76 ? -1.142 -11.586 -1.401 1 95.56 76 GLU A C 1
ATOM 591 O O . GLU A 1 76 ? -1.018 -12.672 -1.976 1 95.56 76 GLU A O 1
ATOM 596 N N . ASN A 1 77 ? -0.368 -10.641 -1.518 1 95.31 77 ASN A N 1
ATOM 597 C CA . ASN A 1 77 ? 0.865 -10.836 -2.273 1 95.31 77 ASN A CA 1
ATOM 598 C C . ASN A 1 77 ? 1.706 -11.969 -1.693 1 95.31 77 ASN A C 1
ATOM 600 O O . ASN A 1 77 ? 2.227 -12.805 -2.436 1 95.31 77 ASN A O 1
ATOM 604 N N . GLN A 1 78 ? 1.824 -12 -0.407 1 93.88 78 GLN A N 1
ATOM 605 C CA . GLN A 1 78 ? 2.566 -13.062 0.26 1 93.88 78 GLN A CA 1
ATOM 606 C C . GLN A 1 78 ? 1.916 -14.422 0.019 1 93.88 78 GLN A C 1
ATOM 608 O O . GLN A 1 78 ? 2.604 -15.398 -0.284 1 93.88 78 GLN A O 1
ATOM 613 N N . GLN A 1 79 ? 0.645 -14.492 0.102 1 97 79 GLN A N 1
ATOM 614 C CA . GLN A 1 79 ? -0.087 -15.734 -0.121 1 97 79 GLN A CA 1
ATOM 615 C C . GLN A 1 79 ? 0.047 -16.203 -1.567 1 97 79 GLN A C 1
ATOM 617 O O . GLN A 1 79 ? 0.239 -17.391 -1.826 1 97 79 GLN A O 1
ATOM 622 N N . SER A 1 80 ? -0.031 -15.258 -2.434 1 97.62 80 SER A N 1
ATOM 623 C CA . SER A 1 80 ? 0.093 -15.594 -3.85 1 97.62 80 SER A CA 1
ATOM 624 C C . SER A 1 80 ? 1.482 -16.141 -4.168 1 97.62 80 SER A C 1
ATOM 626 O O . SER A 1 80 ? 1.623 -17.078 -4.953 1 97.62 80 SER A O 1
ATOM 628 N N . HIS A 1 81 ? 2.408 -15.57 -3.541 1 95.44 81 HIS A N 1
ATOM 629 C CA . HIS A 1 81 ? 3.768 -16.062 -3.73 1 95.44 81 HIS A CA 1
ATOM 630 C C . HIS A 1 81 ? 3.906 -17.5 -3.248 1 95.44 81 HIS A C 1
ATOM 632 O O . HIS A 1 81 ? 4.57 -18.312 -3.891 1 95.44 81 HIS A O 1
ATOM 638 N N . GLU A 1 82 ? 3.285 -17.781 -2.17 1 97.38 82 GLU A N 1
ATOM 639 C CA . GLU A 1 82 ? 3.318 -19.141 -1.64 1 97.38 82 GLU A CA 1
ATOM 640 C C . GLU A 1 82 ? 2.586 -20.109 -2.561 1 97.38 82 GLU A C 1
ATOM 642 O O . GLU A 1 82 ? 3.059 -21.234 -2.803 1 97.38 82 GLU A O 1
ATOM 647 N N . ARG A 1 83 ? 1.52 -19.641 -3.023 1 98.5 83 ARG A N 1
ATOM 648 C CA . ARG A 1 83 ? 0.766 -20.469 -3.969 1 98.5 83 ARG A CA 1
ATOM 649 C C . ARG A 1 83 ? 1.56 -20.688 -5.25 1 98.5 83 ARG A C 1
ATOM 651 O O . ARG A 1 83 ? 1.604 -21.812 -5.766 1 98.5 83 ARG A O 1
ATOM 658 N N . GLU A 1 84 ? 2.15 -19.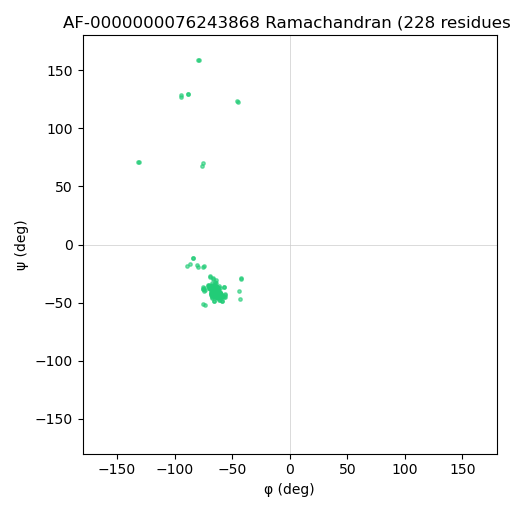688 -5.746 1 98.25 84 GLU A N 1
ATOM 659 C CA . GLU A 1 84 ? 2.996 -19.812 -6.93 1 98.25 84 GLU A CA 1
ATOM 660 C C . GLU A 1 84 ? 4.105 -20.844 -6.719 1 98.25 84 GLU A C 1
ATOM 662 O O . GLU A 1 84 ? 4.344 -21.688 -7.582 1 98.25 84 GLU A O 1
ATOM 667 N N . LYS A 1 85 ? 4.68 -20.734 -5.598 1 98 85 LYS A N 1
ATOM 668 C CA . LYS A 1 85 ? 5.758 -21.672 -5.277 1 98 85 LYS A CA 1
ATOM 669 C C . LYS A 1 85 ? 5.242 -23.109 -5.23 1 98 85 LYS A C 1
ATOM 671 O O . LYS A 1 85 ? 5.887 -24.016 -5.75 1 98 85 LYS A O 1
ATOM 676 N N . SER A 1 86 ? 4.152 -23.297 -4.699 1 98.75 86 SER A N 1
ATOM 677 C CA . SER A 1 86 ? 3.545 -24.625 -4.602 1 98.75 86 SER A CA 1
ATOM 678 C C . SER A 1 86 ? 3.184 -25.172 -5.98 1 98.75 86 SER A C 1
ATOM 680 O O . SER A 1 86 ? 3.441 -26.344 -6.277 1 98.75 86 SER A O 1
ATOM 682 N N . LEU A 1 87 ? 2.613 -24.328 -6.789 1 98.88 87 LEU A N 1
ATOM 683 C CA . LEU A 1 87 ? 2.225 -24.719 -8.141 1 98.88 87 LEU A CA 1
ATOM 684 C C . LEU A 1 87 ? 3.449 -25.062 -8.977 1 98.88 87 LEU A C 1
ATOM 686 O O . LEU A 1 87 ? 3.426 -26.031 -9.758 1 98.88 87 LEU A O 1
ATOM 690 N N . GLN A 1 88 ? 4.465 -24.359 -8.734 1 98.62 88 GLN A N 1
ATOM 691 C CA . GLN A 1 88 ? 5.707 -24.641 -9.453 1 98.62 88 GLN A CA 1
ATOM 692 C C . GLN A 1 88 ? 6.293 -25.984 -9.039 1 98.62 88 GLN A C 1
ATOM 694 O O . GLN A 1 88 ? 6.785 -26.734 -9.883 1 98.62 88 GLN A O 1
ATOM 699 N N . LYS A 1 89 ? 6.219 -26.266 -7.77 1 98.62 89 LYS A N 1
ATOM 700 C CA . LYS A 1 89 ? 6.699 -27.547 -7.27 1 98.62 89 LYS A CA 1
ATOM 701 C C . LYS A 1 89 ? 5.867 -28.703 -7.82 1 98.62 89 LYS A C 1
ATOM 703 O O . LYS A 1 89 ? 6.41 -29.719 -8.25 1 98.62 89 LYS A O 1
ATOM 708 N N . GLU A 1 90 ? 4.629 -28.469 -7.832 1 98.56 90 GLU A N 1
ATOM 709 C CA . GLU A 1 90 ? 3.73 -29.5 -8.352 1 98.56 90 GLU A CA 1
ATOM 710 C C . GLU A 1 90 ? 3.963 -29.734 -9.844 1 98.56 90 GLU A C 1
ATOM 712 O O . GLU A 1 90 ? 3.994 -30.891 -10.297 1 98.56 90 GLU A O 1
ATOM 717 N N . LEU A 1 91 ? 4.133 -28.703 -10.547 1 98.81 91 LEU A N 1
ATOM 718 C CA . LEU A 1 91 ? 4.387 -28.812 -11.977 1 98.81 91 LEU A CA 1
ATOM 719 C C . LEU A 1 91 ? 5.699 -29.531 -12.25 1 98.81 91 LEU A C 1
ATOM 721 O O . LEU A 1 91 ? 5.773 -30.375 -13.141 1 98.81 91 LEU A O 1
ATOM 725 N N . SER A 1 92 ? 6.668 -29.25 -11.539 1 98.5 92 SER A N 1
ATOM 726 C CA . SER A 1 92 ? 7.965 -29.906 -11.688 1 98.5 92 SER A CA 1
ATOM 727 C C . SER A 1 92 ? 7.863 -31.391 -11.414 1 98.5 92 SER A C 1
ATOM 729 O O . SER A 1 92 ? 8.469 -32.219 -12.117 1 98.5 92 SER A O 1
ATOM 731 N N . SER A 1 93 ? 7.137 -31.734 -10.469 1 97.94 93 SER A N 1
ATOM 732 C CA . SER A 1 93 ? 6.934 -33.156 -10.117 1 97.94 93 SER A CA 1
ATOM 733 C C . SER A 1 93 ? 6.215 -33.906 -11.234 1 97.94 93 SER A C 1
ATOM 735 O O . SER A 1 93 ? 6.621 -35 -11.609 1 97.94 93 SER A O 1
ATOM 737 N N . ARG A 1 94 ? 5.312 -33.219 -11.742 1 97.06 94 ARG A N 1
ATOM 738 C CA . ARG A 1 94 ? 4.543 -33.844 -12.812 1 97.06 94 ARG A CA 1
ATOM 739 C C . ARG A 1 94 ? 5.387 -34 -14.078 1 97.06 94 ARG A C 1
ATOM 741 O O . ARG A 1 94 ? 5.293 -35 -14.781 1 97.06 94 ARG A O 1
ATOM 748 N N . LEU A 1 95 ? 6.18 -33.031 -14.297 1 97.81 95 LEU A N 1
ATOM 749 C CA . LEU A 1 95 ? 7.062 -33.094 -15.461 1 97.81 95 LEU A CA 1
ATOM 750 C C . LEU A 1 95 ? 8.062 -34.25 -15.312 1 97.81 95 LEU A C 1
ATOM 752 O O . LEU A 1 95 ? 8.359 -34.938 -16.281 1 97.81 95 LEU A O 1
ATOM 756 N N . ALA A 1 96 ? 8.477 -34.406 -14.109 1 97.62 96 ALA A N 1
ATOM 757 C CA . ALA A 1 96 ? 9.398 -35.5 -13.836 1 97.62 96 ALA A CA 1
ATOM 758 C C . ALA A 1 96 ? 8.703 -36.844 -14 1 97.62 96 ALA A C 1
ATOM 760 O O . ALA A 1 96 ? 9.273 -37.781 -14.578 1 97.62 96 ALA A O 1
ATOM 761 N N . GLN A 1 97 ? 7.543 -36.969 -13.531 1 95.75 97 GLN A N 1
ATOM 762 C CA . GLN A 1 97 ? 6.754 -38.188 -13.656 1 95.75 97 GLN A CA 1
ATOM 763 C C . GLN A 1 97 ? 6.449 -38.5 -15.117 1 95.75 97 GLN A C 1
ATOM 765 O O . GLN A 1 97 ? 6.508 -39.656 -15.539 1 95.75 97 GLN A O 1
ATOM 770 N N . GLU A 1 98 ? 6.164 -37.5 -15.859 1 94.94 98 GLU A N 1
ATOM 771 C CA . GLU A 1 98 ? 5.883 -37.656 -17.281 1 94.94 98 GLU A CA 1
ATOM 772 C C . GLU A 1 98 ? 7.102 -38.188 -18.031 1 94.94 98 GLU A C 1
ATOM 774 O O . GLU A 1 98 ? 6.965 -39.031 -18.922 1 94.94 98 GLU A O 1
ATOM 779 N N . LYS A 1 99 ? 8.227 -37.781 -17.656 1 95.75 99 LYS A N 1
ATOM 780 C CA . LYS A 1 99 ? 9.461 -38.25 -18.281 1 95.75 99 LYS A CA 1
ATOM 781 C C . LYS A 1 99 ? 9.719 -39.719 -17.938 1 95.75 99 LYS A C 1
ATOM 783 O O . LYS A 1 99 ? 10.141 -40.5 -18.797 1 95.75 99 LYS A O 1
ATOM 788 N N . GLU A 1 100 ? 9.43 -40.094 -16.766 1 95.69 100 GLU A N 1
ATOM 789 C CA . GLU A 1 100 ? 9.609 -41.469 -16.328 1 95.69 100 GLU A CA 1
ATOM 790 C C . GLU A 1 100 ? 8.648 -42.406 -17.062 1 95.69 100 GLU A C 1
ATOM 792 O O . GLU A 1 100 ? 9.047 -43.5 -17.516 1 95.69 100 GLU A O 1
ATOM 797 N N . VAL A 1 101 ? 7.465 -41.969 -17.219 1 94.38 101 VAL A N 1
ATOM 798 C CA . VAL A 1 101 ? 6.461 -42.781 -17.891 1 94.38 101 VAL A CA 1
ATOM 799 C C . VAL A 1 101 ? 6.824 -42.938 -19.375 1 94.38 101 VAL A C 1
ATOM 801 O O . VAL A 1 101 ? 6.719 -44 -19.938 1 94.38 101 VAL A O 1
ATOM 804 N N . SER A 1 102 ? 7.246 -41.844 -19.922 1 93.12 102 SER A N 1
ATOM 805 C CA . SER A 1 102 ? 7.637 -41.844 -21.328 1 93.12 102 SER A CA 1
ATOM 806 C C . SER A 1 102 ? 8.797 -42.812 -21.562 1 93.12 102 SER A C 1
ATOM 808 O O . SER A 1 102 ? 8.797 -43.562 -22.547 1 93.12 102 SER A O 1
ATOM 810 N N . ALA A 1 103 ? 9.758 -42.844 -20.656 1 95.69 103 ALA A N 1
ATOM 811 C CA . ALA A 1 103 ? 10.898 -43.719 -20.766 1 95.69 103 ALA A CA 1
ATOM 812 C C . ALA A 1 103 ? 10.469 -45.188 -20.625 1 95.69 103 ALA A C 1
ATOM 814 O O . ALA A 1 103 ? 10.969 -46.062 -21.328 1 95.69 103 ALA A O 1
ATOM 815 N N . ASN A 1 104 ? 9.484 -45.375 -19.797 1 91.94 104 ASN A N 1
ATOM 816 C CA . ASN A 1 104 ? 8.977 -46.719 -19.578 1 91.94 104 ASN A CA 1
ATOM 817 C C . ASN A 1 104 ? 8.219 -47.219 -20.797 1 91.94 104 ASN A C 1
ATOM 819 O O . ASN A 1 104 ? 8.328 -48.406 -21.156 1 91.94 104 ASN A O 1
ATOM 823 N N . ILE A 1 105 ? 7.539 -46.344 -21.453 1 92.25 105 ILE A N 1
ATOM 824 C CA . ILE A 1 105 ? 6.785 -46.719 -22.641 1 92.25 105 ILE A CA 1
ATOM 825 C C . ILE A 1 105 ? 7.754 -47.062 -23.766 1 92.25 105 ILE A C 1
ATOM 827 O O . ILE A 1 105 ? 7.543 -48.062 -24.484 1 92.25 105 ILE A O 1
ATOM 831 N N . GLU A 1 106 ? 8.828 -46.375 -23.891 1 92.62 106 GLU A N 1
ATOM 832 C CA . GLU A 1 106 ? 9.828 -46.656 -24.906 1 92.62 106 GLU A CA 1
ATOM 833 C C . GLU A 1 106 ? 10.492 -48 -24.688 1 92.62 106 GLU A C 1
ATOM 835 O O . GLU A 1 106 ? 10.727 -48.75 -25.641 1 92.62 106 GLU A O 1
ATOM 840 N N . VAL A 1 107 ? 10.766 -48.281 -23.391 1 92.38 107 VAL A N 1
ATOM 841 C CA . VAL A 1 107 ? 11.375 -49.562 -23.062 1 92.38 107 VAL A CA 1
ATOM 842 C C . VAL A 1 107 ? 10.414 -50.719 -23.422 1 92.38 107 VAL A C 1
ATOM 844 O O . VAL A 1 107 ? 10.828 -51.719 -23.969 1 92.38 107 VAL A O 1
ATOM 847 N N . PHE A 1 108 ? 9.172 -50.5 -23.188 1 86.19 108 PHE A N 1
ATOM 848 C CA . PHE A 1 108 ? 8.164 -51.5 -23.484 1 86.19 108 PHE A CA 1
ATOM 849 C C . PHE A 1 108 ? 8.023 -51.688 -24.984 1 86.19 108 PHE A C 1
ATOM 851 O O . PHE A 1 108 ? 7.965 -52.844 -25.469 1 86.19 108 PHE A O 1
ATOM 858 N N . LYS A 1 109 ? 8.039 -50.625 -25.719 1 87.06 109 LYS A N 1
ATOM 859 C CA . LYS A 1 109 ? 7.906 -50.719 -27.172 1 87.06 109 LYS A CA 1
ATOM 860 C C . LYS A 1 109 ? 9.086 -51.438 -27.781 1 87.06 109 LYS A C 1
ATOM 862 O O . LYS A 1 109 ? 8.914 -52.25 -28.688 1 87.06 109 LYS A O 1
ATOM 867 N N . ASN A 1 110 ? 10.234 -51.094 -27.25 1 91.25 110 ASN A N 1
ATOM 868 C CA . ASN A 1 110 ? 11.438 -51.75 -27.75 1 91.25 110 ASN A CA 1
ATOM 869 C C . ASN A 1 110 ? 11.422 -53.25 -27.469 1 91.25 110 ASN A C 1
ATOM 871 O O . ASN A 1 110 ? 11.867 -54.062 -28.297 1 91.25 110 ASN A O 1
ATOM 875 N N . SER A 1 111 ? 10.867 -53.688 -26.406 1 87.06 111 SER A N 1
ATOM 876 C CA . SER A 1 111 ? 10.773 -55.094 -26.047 1 87.06 111 SER A CA 1
ATOM 877 C C . SER A 1 111 ? 9.805 -55.844 -26.953 1 87.06 111 SER A C 1
ATOM 879 O O . SER A 1 111 ? 10.062 -56.969 -27.344 1 87.06 111 SER A O 1
ATOM 881 N N . LEU A 1 112 ? 8.773 -55.219 -27.375 1 82.56 112 LEU A N 1
ATOM 882 C CA . LEU A 1 112 ? 7.762 -55.844 -28.219 1 82.56 112 LEU A CA 1
ATOM 883 C C . LEU A 1 112 ? 8.266 -56 -29.656 1 82.56 112 LEU A C 1
ATOM 885 O O . LEU A 1 112 ? 7.953 -56.969 -30.328 1 82.56 112 LEU A O 1
ATOM 889 N N . GLN A 1 113 ? 8.992 -55 -30.016 1 84.56 113 GLN A N 1
ATOM 890 C CA . GLN A 1 113 ? 9.539 -55.031 -31.375 1 84.56 113 GLN A CA 1
ATOM 891 C C . GLN A 1 113 ? 10.562 -56.156 -31.516 1 84.56 113 GLN A C 1
ATOM 893 O O . GLN A 1 113 ? 10.664 -56.781 -32.594 1 84.56 113 GLN A O 1
ATOM 898 N N . LYS A 1 114 ? 11.25 -56.5 -30.406 1 83.06 114 LYS A N 1
ATOM 899 C CA . LYS A 1 114 ? 12.242 -57.562 -30.438 1 83.06 114 LYS A CA 1
ATOM 900 C C . LYS A 1 114 ? 11.578 -58.938 -30.359 1 83.06 114 LYS A C 1
ATOM 902 O O . LYS A 1 114 ? 12.18 -59.938 -30.75 1 83.06 114 LYS A O 1
ATOM 907 N N . LEU A 1 115 ? 10.32 -59.062 -29.922 1 72.38 115 LEU A N 1
ATOM 908 C CA . LEU A 1 115 ? 9.586 -60.312 -29.859 1 72.38 115 LEU A CA 1
ATOM 909 C C . LEU A 1 115 ? 8.852 -60.562 -31.172 1 72.38 115 LEU A C 1
ATOM 911 O O . LEU A 1 115 ? 8.531 -61.719 -31.5 1 72.38 115 LEU A O 1
ATOM 915 N N . GLN A 1 116 ? 8.695 -59.531 -31.922 1 61.41 116 GLN A N 1
ATOM 916 C CA . GLN A 1 116 ? 8.117 -59.812 -33.25 1 61.41 116 GLN A CA 1
ATOM 917 C C . GLN A 1 116 ? 9.18 -60.281 -34.219 1 61.41 116 GLN A C 1
ATOM 919 O O . GLN A 1 116 ? 9 -61.281 -34.906 1 61.41 116 GLN A O 1
ATOM 924 N N . GLN B 1 1 ? -9.531 63.25 31.984 1 80.94 1 GLN B N 1
ATOM 925 C CA . GLN B 1 1 ? -10.547 62.5 31.25 1 80.94 1 GLN B CA 1
ATOM 926 C C . GLN B 1 1 ? -9.938 61.781 30.047 1 80.94 1 GLN B C 1
ATOM 928 O O . GLN B 1 1 ? -10.047 60.562 29.906 1 80.94 1 GLN B O 1
ATOM 933 N N . ALA B 1 2 ? -9.234 62.562 29.297 1 86.38 2 ALA B N 1
ATOM 934 C CA . ALA B 1 2 ? -8.609 61.969 28.109 1 86.38 2 ALA B CA 1
ATOM 935 C C . ALA B 1 2 ? -7.582 60.906 28.484 1 86.38 2 ALA B C 1
ATOM 937 O O . ALA B 1 2 ? -7.504 59.875 27.844 1 86.38 2 ALA B O 1
ATOM 938 N N . GLU B 1 3 ? -6.949 61.062 29.609 1 87.94 3 GLU B N 1
ATOM 939 C CA . GLU B 1 3 ? -5.918 60.156 30.062 1 87.94 3 GLU B CA 1
ATOM 940 C C . GLU B 1 3 ? -6.527 58.844 30.547 1 87.94 3 GLU B C 1
ATOM 942 O O . GLU B 1 3 ? -5.988 5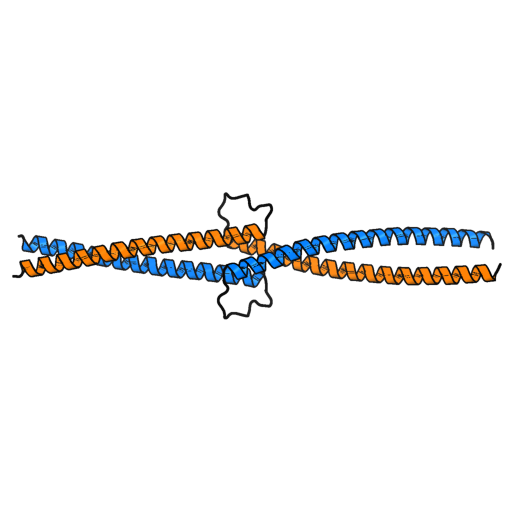7.75 30.297 1 87.94 3 GLU B O 1
ATOM 947 N N . GLU B 1 4 ? -7.598 58.938 31.219 1 88.88 4 GLU B N 1
ATOM 948 C CA . GLU B 1 4 ? -8.289 57.75 31.703 1 88.88 4 GLU B CA 1
ATOM 949 C C . GLU B 1 4 ? -8.797 56.875 30.547 1 88.88 4 GLU B C 1
ATOM 951 O O . GLU B 1 4 ? -8.727 55.656 30.609 1 88.88 4 GLU B O 1
ATOM 956 N N . GLU B 1 5 ? -9.328 57.5 29.578 1 90.19 5 GLU B N 1
ATOM 957 C CA . GLU B 1 5 ? -9.805 56.812 28.391 1 90.19 5 GLU B CA 1
ATOM 958 C C . GLU B 1 5 ? -8.664 56.094 27.672 1 90.19 5 GLU B C 1
ATOM 960 O O . GLU B 1 5 ? -8.828 54.969 27.188 1 90.19 5 GLU B O 1
ATOM 965 N N . LEU B 1 6 ? -7.539 56.781 27.578 1 90.38 6 LEU B N 1
ATOM 966 C CA . LEU B 1 6 ? -6.363 56.219 26.938 1 90.38 6 LEU B CA 1
ATOM 967 C C . LEU B 1 6 ? -5.848 55 27.719 1 90.38 6 LEU B C 1
ATOM 969 O O . LEU B 1 6 ? -5.445 54 27.125 1 90.38 6 LEU B O 1
ATOM 973 N N . LYS B 1 7 ? -5.84 55.031 28.984 1 90.88 7 LYS B N 1
ATOM 974 C CA . LYS B 1 7 ? -5.414 53.906 29.844 1 90.88 7 LYS B CA 1
ATOM 975 C C . LYS B 1 7 ? -6.328 52.719 29.672 1 90.88 7 LYS B C 1
ATOM 977 O O . LYS B 1 7 ? -5.859 51.562 29.641 1 90.88 7 LYS B O 1
ATOM 982 N N . ALA B 1 8 ? -7.559 52.938 29.594 1 91.25 8 ALA B N 1
ATOM 983 C CA . ALA B 1 8 ? -8.531 51.875 29.391 1 91.25 8 ALA B CA 1
ATOM 984 C C . ALA B 1 8 ? -8.336 51.219 28.031 1 91.25 8 ALA B C 1
ATOM 986 O O . ALA B 1 8 ? -8.391 49.969 27.922 1 91.25 8 ALA B O 1
ATOM 987 N N . ALA B 1 9 ? -8.125 52 27.031 1 90.12 9 ALA B N 1
ATOM 988 C CA . ALA B 1 9 ? -7.891 51.5 25.672 1 90.12 9 ALA B CA 1
ATOM 989 C C . ALA B 1 9 ? -6.617 50.688 25.625 1 90.12 9 ALA B C 1
ATOM 991 O O . ALA B 1 9 ? -6.578 49.625 24.953 1 90.12 9 ALA B O 1
ATOM 992 N N . TRP B 1 10 ? -5.605 51.094 26.359 1 90.25 10 TRP B N 1
ATOM 993 C CA . TRP B 1 10 ? -4.34 50.375 26.438 1 90.25 10 TRP B CA 1
ATOM 994 C C . TRP B 1 10 ? -4.535 49 27.078 1 90.25 10 TRP B C 1
ATOM 996 O O . TRP B 1 10 ? -4.031 48 26.578 1 90.25 10 TRP B O 1
ATOM 1006 N N . SER B 1 11 ? -5.289 49.094 28.141 1 92.56 11 SER B N 1
ATOM 1007 C CA . SER B 1 11 ? -5.559 47.844 28.859 1 92.56 11 SER B CA 1
ATOM 1008 C C . SER B 1 11 ? -6.324 46.844 27.984 1 92.56 11 SER B C 1
ATOM 1010 O O . SER B 1 11 ? -6.059 45.656 28.016 1 92.56 11 SER B O 1
ATOM 1012 N N . GLN B 1 12 ? -7.234 47.406 27.266 1 93.69 12 GLN B N 1
ATOM 1013 C CA . GLN B 1 12 ? -8.008 46.562 26.359 1 93.69 12 GLN B CA 1
ATOM 1014 C C . GLN B 1 12 ? -7.113 45.938 25.297 1 93.69 12 GLN B C 1
ATOM 1016 O O . GLN B 1 12 ? -7.207 44.75 25 1 93.69 12 GLN B O 1
ATOM 1021 N N . GLN B 1 13 ? -6.215 46.812 24.734 1 94.62 13 GLN B N 1
ATOM 1022 C CA . GLN B 1 13 ? -5.301 46.344 23.703 1 94.62 13 GLN B CA 1
ATOM 1023 C C . GLN B 1 13 ? -4.344 45.281 24.25 1 94.62 13 GLN B C 1
ATOM 1025 O O . GLN B 1 13 ? -4.031 44.281 23.578 1 94.62 13 GLN B O 1
ATOM 1030 N N . ALA B 1 14 ? -3.939 45.438 25.453 1 93.5 14 ALA B N 1
ATOM 1031 C CA . ALA B 1 14 ? -3.045 44.5 26.109 1 93.5 14 ALA B CA 1
ATOM 1032 C C . ALA B 1 14 ? -3.721 43.156 26.312 1 93.5 14 ALA B C 1
ATOM 1034 O O . ALA B 1 14 ? -3.086 42.094 26.156 1 93.5 14 A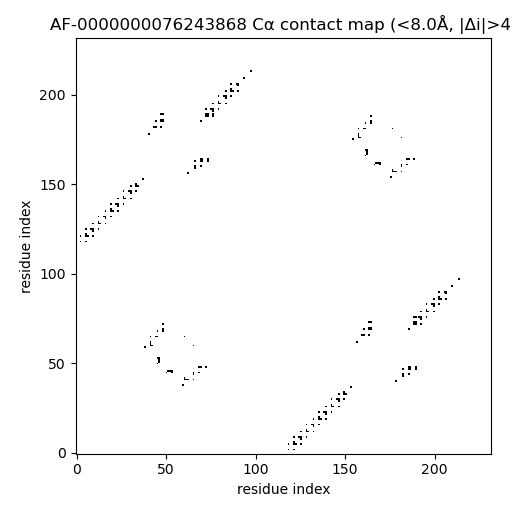LA B O 1
ATOM 1035 N N . GLY B 1 15 ? -5.012 43.156 26.656 1 94.94 15 GLY B N 1
ATOM 1036 C CA . GLY B 1 15 ? -5.793 41.938 26.75 1 94.94 15 GLY B CA 1
ATOM 1037 C C . GLY B 1 15 ? -5.914 41.188 25.438 1 94.94 15 GLY B C 1
ATOM 1038 O O . GLY B 1 15 ? -5.758 39.969 25.375 1 94.94 15 GLY B O 1
ATOM 1039 N N . GLN B 1 16 ? -6.211 42.031 24.406 1 95.38 16 GLN B N 1
ATOM 1040 C CA . GLN B 1 16 ? -6.316 41.469 23.078 1 95.38 16 GLN B CA 1
ATOM 1041 C C . GLN B 1 16 ? -5 40.812 22.641 1 95.38 16 GLN B C 1
ATOM 1043 O O . GLN B 1 16 ? -5 39.75 22.031 1 95.38 16 GLN B O 1
ATOM 1048 N N . LEU B 1 17 ? -3.861 41.406 23 1 95.56 17 LEU B N 1
ATOM 1049 C CA . LEU B 1 17 ? -2.541 40.875 22.688 1 95.56 17 LEU B CA 1
ATOM 1050 C C . LEU B 1 17 ? -2.289 39.562 23.406 1 95.56 17 LEU B C 1
ATOM 1052 O O . LEU B 1 17 ? -1.737 38.625 22.812 1 95.56 17 LEU B O 1
ATOM 1056 N N . ARG B 1 18 ? -2.775 39.5 24.594 1 95.31 18 ARG B N 1
ATOM 1057 C CA . ARG B 1 18 ? -2.623 38.281 25.375 1 95.31 18 ARG B CA 1
ATOM 1058 C C . ARG B 1 18 ? -3.438 37.125 24.75 1 95.31 18 ARG B C 1
ATOM 1060 O O . ARG B 1 18 ? -2.945 36 24.625 1 95.31 18 ARG B O 1
ATOM 1067 N N . GLU B 1 19 ? -4.617 37.375 24.391 1 95.44 19 GLU B N 1
ATOM 1068 C CA . GLU B 1 19 ? -5.484 36.375 23.766 1 95.44 19 GLU B CA 1
ATOM 1069 C C . GLU B 1 19 ? -4.914 35.906 22.422 1 95.44 19 GLU B C 1
ATOM 1071 O O . GLU B 1 19 ? -4.926 34.719 22.125 1 95.44 19 GLU B O 1
ATOM 1076 N N . MET B 1 20 ? -4.344 36.781 21.656 1 93.94 20 MET B N 1
ATOM 1077 C CA . MET B 1 20 ? -3.762 36.438 20.359 1 93.94 20 MET B CA 1
ATOM 1078 C C . MET B 1 20 ? -2.518 35.594 20.531 1 93.94 20 MET B C 1
ATOM 1080 O O . MET B 1 20 ? -2.271 34.688 19.734 1 93.94 20 MET B O 1
ATOM 1084 N N . GLY B 1 21 ? -1.826 35.969 21.594 1 94.56 21 GLY B N 1
ATOM 1085 C CA . GLY B 1 21 ? -0.668 35.156 21.906 1 94.56 21 GLY B CA 1
ATOM 1086 C C . GLY B 1 21 ? -1.028 33.719 22.25 1 94.56 21 GLY B C 1
ATOM 1087 O O . GLY B 1 21 ? -0.358 32.781 21.797 1 94.56 21 GLY B O 1
ATOM 1088 N N . ARG B 1 22 ? -2.105 33.562 23 1 95 22 ARG B N 1
ATOM 1089 C CA . ARG B 1 22 ? -2.594 32.219 23.344 1 95 22 ARG B CA 1
ATOM 1090 C C . ARG B 1 22 ? -3.039 31.469 22.109 1 95 22 ARG B C 1
ATOM 1092 O O . ARG B 1 22 ? -2.707 30.297 21.938 1 95 22 ARG B O 1
ATOM 1099 N N . ARG B 1 23 ? -3.736 32.188 21.219 1 95.62 23 ARG B N 1
ATOM 1100 C CA . ARG B 1 23 ? -4.219 31.578 19.984 1 95.62 23 ARG B CA 1
ATOM 1101 C C . ARG B 1 23 ? -3.059 31.141 19.094 1 95.62 23 ARG B C 1
ATOM 1103 O O . ARG B 1 23 ? -3.078 30.047 18.516 1 95.62 23 ARG B O 1
ATOM 1110 N N . GLU B 1 24 ? -2.102 31.938 18.953 1 96.94 24 GLU B N 1
ATOM 1111 C CA . GLU B 1 24 ? -0.929 31.609 18.141 1 96.94 24 GLU B CA 1
ATOM 1112 C C . GLU B 1 24 ? -0.231 30.359 18.656 1 96.94 24 GLU B C 1
ATOM 1114 O O . GLU B 1 24 ? 0.172 29.5 17.875 1 96.94 24 GLU B O 1
ATOM 1119 N N . ARG B 1 25 ? -0.081 30.328 19.938 1 95.44 25 ARG B N 1
ATOM 1120 C CA . ARG B 1 25 ? 0.543 29.156 20.547 1 95.44 25 ARG B CA 1
ATOM 1121 C C . ARG B 1 25 ? -0.253 27.891 20.25 1 95.44 25 ARG B C 1
ATOM 1123 O O . ARG B 1 25 ? 0.324 26.844 19.938 1 95.44 25 ARG B O 1
ATOM 1130 N N . LEU B 1 26 ? -1.556 27.938 20.328 1 97.56 26 LEU B N 1
ATOM 1131 C CA . LEU B 1 26 ? -2.418 26.797 20.047 1 97.56 26 LEU B CA 1
ATOM 1132 C C . LEU B 1 26 ? -2.301 26.375 18.594 1 97.56 26 LEU B C 1
ATOM 1134 O O . LEU B 1 26 ? -2.199 25.188 18.297 1 97.56 26 LEU B O 1
ATOM 1138 N N . LEU B 1 27 ? -2.25 27.312 17.719 1 98.12 27 LEU B N 1
ATOM 1139 C CA . LEU B 1 27 ? -2.143 27.047 16.297 1 98.12 27 LEU B CA 1
ATOM 1140 C C . LEU B 1 27 ? -0.805 26.375 15.969 1 98.12 27 LEU B C 1
ATOM 1142 O O . LEU B 1 27 ? -0.745 25.469 15.148 1 98.12 27 LEU B O 1
ATOM 1146 N N . ARG B 1 28 ? 0.226 26.906 16.641 1 97.38 28 ARG B N 1
ATOM 1147 C CA . ARG B 1 28 ? 1.539 26.297 16.438 1 97.38 28 ARG B CA 1
ATOM 1148 C C . ARG B 1 28 ? 1.549 24.844 16.891 1 97.38 28 ARG B C 1
ATOM 1150 O O . ARG B 1 28 ? 2.154 23.984 16.25 1 97.38 28 ARG B O 1
ATOM 1157 N N . SER B 1 29 ? 0.952 24.516 17.969 1 98.12 29 SER B N 1
ATOM 1158 C CA . SER B 1 29 ? 0.833 23.156 18.484 1 98.12 29 SER B CA 1
ATOM 1159 C C . SER B 1 29 ? 0.046 22.266 17.531 1 98.12 29 SER B C 1
ATOM 1161 O O . SER B 1 29 ? 0.435 21.125 17.281 1 98.12 29 SER B O 1
ATOM 1163 N N . ASP B 1 30 ? -1.032 22.844 17.031 1 98.06 30 ASP B N 1
ATOM 1164 C CA . ASP B 1 30 ? -1.86 22.094 16.094 1 98.06 30 ASP B CA 1
ATOM 1165 C C . ASP B 1 30 ? -1.086 21.766 14.812 1 98.06 30 ASP B C 1
ATOM 1167 O O . ASP B 1 30 ? -1.228 20.672 14.258 1 98.06 30 ASP B O 1
ATOM 1171 N N . LEU B 1 31 ? -0.28 22.688 14.352 1 97.88 31 LEU B N 1
ATOM 1172 C CA . LEU B 1 31 ? 0.541 22.469 13.164 1 97.88 31 LEU B CA 1
ATOM 1173 C C . LEU B 1 31 ? 1.574 21.375 13.406 1 97.88 31 LEU B C 1
ATOM 1175 O O . LEU B 1 31 ? 1.809 20.531 12.539 1 97.88 31 LEU B O 1
ATOM 1179 N N . GLN B 1 32 ? 2.154 21.438 14.531 1 97.44 32 GLN B N 1
ATOM 1180 C CA . GLN B 1 32 ? 3.111 20.406 14.914 1 97.44 32 GLN B CA 1
ATOM 1181 C C . GLN B 1 32 ? 2.451 19.031 14.945 1 97.44 32 GLN B C 1
ATOM 1183 O O . GLN B 1 32 ? 3.006 18.047 14.438 1 97.44 32 GLN B O 1
ATOM 1188 N N . ARG B 1 33 ? 1.27 19 15.5 1 97.75 33 ARG B N 1
ATOM 1189 C CA . ARG B 1 33 ? 0.524 17.75 15.594 1 97.75 33 ARG B CA 1
ATOM 1190 C C . ARG B 1 33 ? 0.147 17.219 14.211 1 97.75 33 ARG B C 1
ATOM 1192 O O . ARG B 1 33 ? 0.195 16.016 13.961 1 97.75 33 ARG B O 1
ATOM 1199 N N . ALA B 1 34 ? -0.236 18.062 13.344 1 97.62 34 ALA B N 1
ATOM 1200 C CA . ALA B 1 34 ? -0.565 17.672 11.977 1 97.62 34 ALA B CA 1
ATOM 1201 C C . ALA B 1 34 ? 0.636 17.047 11.281 1 97.62 34 ALA B C 1
ATOM 1203 O O . ALA B 1 34 ? 0.495 16.047 10.578 1 97.62 34 ALA B O 1
ATOM 1204 N N . GLY B 1 35 ? 1.773 17.594 11.477 1 95.88 35 GLY B N 1
ATOM 1205 C CA . GLY B 1 35 ? 2.994 17.047 10.914 1 95.88 35 GLY B CA 1
ATOM 1206 C C . GLY B 1 35 ? 3.336 15.672 11.477 1 95.88 35 GLY B C 1
ATOM 1207 O O . GLY B 1 35 ? 3.754 14.781 10.734 1 95.88 35 GLY B O 1
ATOM 1208 N N . GLU B 1 36 ? 3.178 15.555 12.75 1 96.25 36 GLU B N 1
ATOM 1209 C CA . GLU B 1 36 ? 3.436 14.273 13.398 1 96.25 36 GLU B CA 1
ATOM 1210 C C . GLU B 1 36 ? 2.486 13.195 12.898 1 96.25 36 GLU B C 1
ATOM 1212 O O . GLU B 1 36 ? 2.875 12.031 12.758 1 96.25 36 GLU B O 1
ATOM 1217 N N . GLN B 1 37 ? 1.259 13.609 12.672 1 97.38 37 GLN B N 1
ATOM 1218 C CA . GLN B 1 37 ? 0.261 12.68 12.148 1 97.38 37 GLN B CA 1
ATOM 1219 C C . GLN B 1 37 ? 0.651 12.18 10.758 1 97.38 37 GLN B C 1
ATOM 1221 O O . GLN B 1 37 ? 0.59 10.977 10.484 1 97.38 37 GLN B O 1
ATOM 1226 N N . LEU B 1 38 ? 1.054 13.086 9.953 1 97.19 38 LEU B N 1
ATOM 1227 C CA . LEU B 1 38 ? 1.494 12.719 8.617 1 97.19 38 LEU B CA 1
ATOM 1228 C C . LEU B 1 38 ? 2.699 11.789 8.672 1 97.19 38 LEU B C 1
ATOM 1230 O O . LEU B 1 38 ? 2.742 10.773 7.973 1 97.19 38 LEU B O 1
ATOM 1234 N N . GLU B 1 39 ? 3.635 12.125 9.5 1 94.88 39 GLU B N 1
ATOM 1235 C CA . GLU B 1 39 ? 4.828 11.297 9.648 1 94.88 39 GLU B CA 1
ATOM 1236 C C . GLU B 1 39 ? 4.469 9.906 10.156 1 94.88 39 GLU B C 1
ATOM 1238 O O . GLU B 1 39 ? 5.008 8.906 9.672 1 94.88 39 GLU B O 1
ATOM 1243 N N . SER B 1 40 ? 3.625 9.859 11.109 1 94.5 40 SER B N 1
ATOM 1244 C CA . SER B 1 40 ? 3.178 8.586 11.664 1 94.5 40 SER B CA 1
ATOM 1245 C C . SER B 1 40 ? 2.457 7.746 10.617 1 94.5 40 SER B C 1
ATOM 1247 O O . SER B 1 40 ? 2.672 6.535 10.531 1 94.5 40 SER B O 1
ATOM 1249 N N . PHE B 1 41 ? 1.611 8.344 9.883 1 97.25 41 PHE B N 1
ATOM 1250 C CA . PHE B 1 41 ? 0.859 7.664 8.836 1 97.25 41 PHE B CA 1
ATOM 1251 C C . PHE B 1 41 ? 1.798 7.086 7.781 1 97.25 41 PHE B C 1
ATOM 1253 O O . PHE B 1 41 ? 1.65 5.93 7.379 1 97.25 41 PHE B O 1
ATOM 1260 N N . LYS B 1 42 ? 2.756 7.852 7.387 1 95.75 42 LYS B N 1
ATOM 1261 C CA . LYS B 1 42 ? 3.756 7.371 6.438 1 95.75 42 LYS B CA 1
ATOM 1262 C C . LYS B 1 42 ? 4.484 6.145 6.977 1 95.75 42 LYS B C 1
ATOM 1264 O O . LYS B 1 42 ? 4.617 5.137 6.277 1 95.75 42 LYS B O 1
ATOM 1269 N N . THR B 1 43 ? 4.918 6.281 8.203 1 92.69 43 THR B N 1
ATOM 1270 C CA . THR B 1 43 ? 5.688 5.215 8.828 1 92.69 43 THR B CA 1
ATOM 1271 C C . THR B 1 43 ? 4.852 3.943 8.953 1 92.69 43 THR B C 1
ATOM 1273 O O . THR B 1 43 ? 5.344 2.844 8.688 1 92.69 43 THR B O 1
ATOM 1276 N N . GLN B 1 44 ? 3.596 4.102 9.297 1 93.69 44 GLN B N 1
ATOM 1277 C CA . GLN B 1 44 ? 2.717 2.951 9.477 1 93.69 44 GLN B CA 1
ATOM 1278 C C . GLN B 1 44 ? 2.473 2.236 8.148 1 93.69 44 GLN B C 1
ATOM 1280 O O . GLN B 1 44 ? 2.496 1.006 8.086 1 93.69 44 GLN B O 1
ATOM 1285 N N . VAL B 1 45 ? 2.277 3.002 7.09 1 95.81 45 VAL B N 1
ATOM 1286 C CA . VAL B 1 45 ? 2.07 2.385 5.785 1 95.81 45 VAL B CA 1
ATOM 1287 C C . VAL B 1 45 ? 3.34 1.66 5.348 1 95.81 45 VAL B C 1
ATOM 1289 O O . VAL B 1 45 ? 3.279 0.531 4.855 1 95.81 45 VAL B O 1
ATOM 1292 N N . MET B 1 46 ? 4.488 2.24 5.582 1 92.38 46 MET B N 1
ATOM 1293 C CA . MET B 1 46 ? 5.766 1.653 5.184 1 92.38 46 MET B CA 1
ATOM 1294 C C . MET B 1 46 ? 6.016 0.344 5.926 1 92.38 46 MET B C 1
ATOM 1296 O O . MET B 1 46 ? 6.551 -0.607 5.352 1 92.38 46 MET B O 1
ATOM 1300 N N . GLN B 1 47 ? 5.621 0.305 7.168 1 91.38 47 GLN B N 1
ATOM 1301 C CA . GLN B 1 47 ? 5.82 -0.889 7.98 1 91.38 47 GLN B CA 1
ATOM 1302 C C . GLN B 1 47 ? 5.012 -2.064 7.438 1 91.38 47 GLN B C 1
ATOM 1304 O O . GLN B 1 47 ? 5.477 -3.207 7.461 1 91.38 47 GLN B O 1
ATOM 1309 N N . VAL B 1 48 ? 3.818 -1.723 6.949 1 92.69 48 VAL B N 1
ATOM 1310 C CA . VAL B 1 48 ? 2.961 -2.764 6.391 1 92.69 48 VAL B CA 1
ATOM 1311 C C . VAL B 1 48 ? 3.584 -3.311 5.109 1 92.69 48 VAL B C 1
ATOM 1313 O O . VAL B 1 48 ? 3.484 -4.508 4.828 1 92.69 48 VAL B O 1
ATOM 1316 N N . CYS B 1 49 ? 4.207 -2.436 4.387 1 92.19 49 CYS B N 1
ATOM 1317 C CA . CYS B 1 49 ? 4.801 -2.812 3.107 1 92.19 49 CYS B CA 1
ATOM 1318 C C . CYS B 1 49 ? 6.082 -3.611 3.312 1 92.19 49 CYS B C 1
ATOM 1320 O O . CYS B 1 49 ? 6.438 -4.445 2.479 1 92.19 49 CYS B O 1
ATOM 1322 N N . SER B 1 50 ? 6.848 -3.264 4.273 1 86.88 50 SER B N 1
ATOM 1323 C CA . SER B 1 50 ? 8.133 -3.902 4.547 1 86.88 50 SER B CA 1
ATOM 1324 C C . SER B 1 50 ? 8.266 -4.27 6.02 1 86.88 50 SER B C 1
ATOM 1326 O O . SER B 1 50 ? 9.016 -3.633 6.758 1 86.88 50 SER B O 1
ATOM 1328 N N . PRO B 1 51 ? 7.496 -5.262 6.398 1 75.12 51 PRO B N 1
ATOM 1329 C CA . PRO B 1 51 ? 7.504 -5.582 7.828 1 75.12 51 PRO B CA 1
ATOM 1330 C C . PRO B 1 51 ? 8.898 -5.91 8.352 1 75.12 51 PRO B C 1
ATOM 1332 O O . PRO B 1 51 ? 9.195 -5.664 9.523 1 75.12 51 PRO B O 1
ATOM 1335 N N . SER B 1 52 ? 9.625 -6.598 7.441 1 65.88 52 SER B N 1
ATOM 1336 C CA . SER B 1 52 ? 10.969 -6.938 7.898 1 65.88 52 SER B CA 1
ATOM 1337 C C . SER B 1 52 ? 11.844 -5.695 8.023 1 65.88 52 SER B C 1
ATOM 1339 O O . SER B 1 52 ? 12.812 -5.684 8.781 1 65.88 52 SER B O 1
ATOM 1341 N N . ALA B 1 53 ? 11.531 -4.664 7.215 1 60.66 53 ALA B N 1
ATOM 1342 C CA . ALA B 1 53 ? 12.336 -3.447 7.25 1 60.66 53 ALA B CA 1
ATOM 1343 C C . ALA B 1 53 ? 11.875 -2.518 8.367 1 60.66 53 ALA B C 1
ATOM 1345 O O . ALA B 1 53 ? 12.422 -1.426 8.539 1 60.66 53 ALA B O 1
ATOM 1346 N N . ALA B 1 54 ? 10.797 -2.75 8.961 1 59.72 54 ALA B N 1
ATOM 1347 C CA . ALA B 1 54 ? 10.203 -1.853 9.945 1 59.72 54 ALA B CA 1
ATOM 1348 C C . ALA B 1 54 ? 11.258 -1.285 10.891 1 59.72 54 ALA B C 1
ATOM 1350 O O . ALA B 1 54 ? 11.047 -0.247 11.523 1 59.72 54 ALA B O 1
ATOM 1351 N N . GLY B 1 55 ? 12.242 -1.985 11.086 1 53.88 55 GLY B N 1
ATOM 1352 C CA . GLY B 1 55 ? 13.156 -1.459 12.086 1 53.88 55 GLY B CA 1
ATOM 1353 C C . GLY B 1 55 ? 13.992 -0.301 11.578 1 53.88 55 GLY B C 1
ATOM 1354 O O . GLY B 1 55 ? 14.867 0.198 12.289 1 53.88 55 GLY B O 1
ATOM 1355 N N . SER B 1 56 ? 14.055 -0.231 10.352 1 53.31 56 SER B N 1
ATOM 1356 C CA . SER B 1 56 ? 15.039 0.77 9.953 1 53.31 56 SER B CA 1
ATOM 1357 C C . SER B 1 56 ? 14.492 2.184 10.125 1 53.31 56 SER B C 1
ATOM 1359 O O . SER B 1 56 ? 13.578 2.59 9.406 1 53.31 56 SER B O 1
ATOM 1361 N N . THR B 1 57 ? 14.289 2.6 11.219 1 55.06 57 THR B N 1
ATOM 1362 C CA . THR B 1 57 ? 13.727 3.787 11.852 1 55.06 57 THR B CA 1
ATOM 1363 C C . THR B 1 57 ? 14.242 5.055 11.172 1 55.06 57 THR B C 1
ATOM 1365 O O . THR B 1 57 ? 13.672 6.137 11.359 1 55.06 57 THR B O 1
ATOM 1368 N N . GLY B 1 58 ? 15.539 5.23 10.75 1 56.5 58 GLY B N 1
ATOM 1369 C CA . GLY B 1 58 ? 16.172 6.527 10.914 1 56.5 58 GLY B CA 1
ATOM 1370 C C . GLY B 1 58 ? 15.664 7.57 9.938 1 56.5 58 GLY B C 1
ATOM 1371 O O . GLY B 1 58 ? 15.508 8.742 10.289 1 56.5 58 GLY B O 1
ATOM 1372 N N . GLU B 1 59 ? 15.641 7.336 8.672 1 65.38 59 GLU B N 1
ATOM 1373 C CA . GLU B 1 59 ? 15.5 8.477 7.766 1 65.38 59 GLU B CA 1
ATOM 1374 C C . GLU B 1 59 ? 14.039 8.695 7.387 1 65.38 59 GLU B C 1
ATOM 1376 O O . GLU B 1 59 ? 13.258 7.746 7.316 1 65.38 59 GLU B O 1
ATOM 1381 N N . SER B 1 60 ? 13.633 9.867 7.551 1 80.81 60 SER B N 1
ATOM 1382 C CA . SER B 1 60 ? 12.281 10.297 7.191 1 80.81 60 SER B CA 1
ATOM 1383 C C . SER B 1 60 ? 11.891 9.781 5.812 1 80.81 60 SER B C 1
ATOM 1385 O O . SER B 1 60 ? 12.656 9.898 4.855 1 80.81 60 SER B O 1
ATOM 1387 N N . VAL B 1 61 ? 10.805 9.062 5.75 1 89.56 61 VAL B N 1
ATOM 1388 C CA . VAL B 1 61 ? 10.289 8.531 4.492 1 89.56 61 VAL B CA 1
ATOM 1389 C C . VAL B 1 61 ? 9.359 9.555 3.842 1 89.56 61 VAL B C 1
ATOM 1391 O O . VAL B 1 61 ? 8.555 10.195 4.523 1 89.56 61 VAL B O 1
ATOM 1394 N N . THR B 1 62 ? 9.578 9.844 2.582 1 94.06 62 THR B N 1
ATOM 1395 C CA . THR B 1 62 ? 8.758 10.812 1.861 1 94.06 62 THR B CA 1
ATOM 1396 C C . THR B 1 62 ? 7.445 10.172 1.412 1 94.06 62 THR B C 1
ATOM 1398 O O . THR B 1 62 ? 7.348 8.953 1.312 1 94.06 62 THR B O 1
ATOM 1401 N N . GLU B 1 63 ? 6.52 11.039 1.171 1 96.69 63 GLU B N 1
ATOM 1402 C CA . GLU B 1 63 ? 5.242 10.562 0.654 1 96.69 63 GLU B CA 1
ATOM 1403 C C . GLU B 1 63 ? 5.434 9.758 -0.632 1 96.69 63 GLU B C 1
ATOM 1405 O O . GLU B 1 63 ? 4.824 8.703 -0.809 1 96.69 63 GLU B O 1
ATOM 1410 N N . GLN B 1 64 ? 6.277 10.289 -1.479 1 95.94 64 GLN B N 1
ATOM 1411 C CA . GLN B 1 64 ? 6.512 9.664 -2.773 1 95.94 64 GLN B CA 1
ATOM 1412 C C . GLN B 1 64 ? 7.109 8.266 -2.605 1 95.94 64 GLN B C 1
ATOM 1414 O O . GLN B 1 64 ? 6.738 7.336 -3.322 1 95.94 64 GLN B O 1
ATOM 1419 N N . GLN B 1 65 ? 7.977 8.055 -1.667 1 93.5 65 GLN B N 1
ATOM 1420 C CA . GLN B 1 65 ? 8.578 6.754 -1.397 1 93.5 65 GLN B CA 1
ATOM 1421 C C . GLN B 1 65 ? 7.523 5.75 -0.939 1 93.5 65 GLN B C 1
ATOM 1423 O O . GLN B 1 65 ? 7.551 4.586 -1.344 1 93.5 65 GLN B O 1
ATOM 1428 N N . VAL B 1 66 ? 6.625 6.25 -0.13 1 96.44 66 VAL B N 1
ATOM 1429 C CA . VAL B 1 66 ? 5.566 5.383 0.371 1 96.44 66 VAL B CA 1
ATOM 1430 C C . VAL B 1 66 ? 4.664 4.945 -0.783 1 96.44 66 VAL B C 1
ATOM 1432 O O . VAL B 1 66 ? 4.391 3.756 -0.949 1 96.44 66 VAL B O 1
ATOM 1435 N N . ILE B 1 67 ? 4.262 5.93 -1.565 1 97.12 67 ILE B N 1
ATOM 1436 C CA . ILE B 1 67 ? 3.355 5.652 -2.676 1 97.12 67 ILE B CA 1
ATOM 1437 C C . ILE B 1 67 ? 4.016 4.68 -3.65 1 97.12 67 ILE B C 1
ATOM 1439 O O . ILE B 1 67 ? 3.379 3.738 -4.125 1 97.12 67 ILE B O 1
ATOM 1443 N N . GLU B 1 68 ? 5.281 4.887 -3.916 1 96.06 68 GLU B N 1
ATOM 1444 C CA . GLU B 1 68 ? 6.012 4.012 -4.828 1 96.06 68 GLU B CA 1
ATOM 1445 C C . GLU B 1 68 ? 6.094 2.592 -4.285 1 96.06 68 GLU B C 1
ATOM 1447 O O . GLU B 1 68 ? 5.961 1.623 -5.035 1 96.06 68 GLU B O 1
ATOM 1452 N N . LYS B 1 69 ? 6.328 2.449 -3.021 1 94.69 69 LYS B N 1
ATOM 1453 C CA . LYS B 1 69 ? 6.398 1.125 -2.412 1 94.69 69 LYS B CA 1
ATOM 1454 C C . LYS B 1 69 ? 5.059 0.402 -2.51 1 94.69 69 LYS B C 1
ATOM 1456 O O . LYS B 1 69 ? 5.012 -0.792 -2.814 1 94.69 69 LYS B O 1
ATOM 1461 N N . VAL B 1 70 ? 4.023 1.099 -2.24 1 97.12 70 VAL B N 1
ATOM 1462 C CA . VAL B 1 70 ? 2.686 0.521 -2.338 1 97.12 70 VAL B CA 1
ATOM 1463 C C . VAL B 1 70 ? 2.408 0.102 -3.779 1 97.12 70 VAL B C 1
ATOM 1465 O O . VAL B 1 70 ? 1.836 -0.963 -4.023 1 97.12 70 VAL B O 1
ATOM 1468 N N . ARG B 1 71 ? 2.818 0.939 -4.734 1 96.88 71 ARG B N 1
ATOM 1469 C CA . ARG B 1 71 ? 2.66 0.617 -6.148 1 96.88 71 ARG B CA 1
ATOM 1470 C C . ARG B 1 71 ? 3.396 -0.671 -6.504 1 96.88 71 ARG B C 1
ATOM 1472 O O . ARG B 1 71 ? 2.865 -1.52 -7.223 1 96.88 71 ARG B O 1
ATOM 1479 N N . GLN B 1 72 ? 4.574 -0.812 -6.008 1 96.38 72 GLN B N 1
ATOM 1480 C CA . GLN B 1 72 ? 5.379 -2.002 -6.27 1 96.38 72 GLN B CA 1
ATOM 1481 C C . GLN B 1 72 ? 4.668 -3.264 -5.785 1 96.38 72 GLN B C 1
ATOM 1483 O O . GLN B 1 72 ? 4.621 -4.27 -6.5 1 96.38 72 GLN B O 1
ATOM 1488 N N . ILE B 1 73 ? 4.137 -3.16 -4.641 1 96.06 73 ILE B N 1
ATOM 1489 C CA . ILE B 1 73 ? 3.455 -4.312 -4.062 1 96.06 73 ILE B CA 1
ATOM 1490 C C . ILE B 1 73 ? 2.193 -4.625 -4.867 1 96.06 73 ILE B C 1
ATOM 1492 O O . ILE B 1 73 ? 1.911 -5.789 -5.164 1 96.06 73 ILE B O 1
ATOM 1496 N N . SER B 1 74 ? 1.501 -3.611 -5.176 1 95 74 SER B N 1
ATOM 1497 C CA . SER B 1 74 ? 0.284 -3.777 -5.961 1 95 74 SER B CA 1
ATOM 1498 C C . SER B 1 74 ? 0.585 -4.391 -7.324 1 95 74 SER B C 1
ATOM 1500 O O . SER B 1 74 ? -0.073 -5.348 -7.738 1 95 74 SER B O 1
ATOM 1502 N N . ASP B 1 75 ? 1.538 -3.883 -7.977 1 95.31 75 ASP B N 1
ATOM 1503 C CA . ASP B 1 75 ? 1.942 -4.402 -9.281 1 95.31 75 ASP B CA 1
ATOM 1504 C C . ASP B 1 75 ? 2.373 -5.863 -9.18 1 95.31 75 ASP B C 1
ATOM 1506 O O . ASP B 1 75 ? 1.992 -6.691 -10.008 1 95.31 75 ASP B O 1
ATOM 1510 N N . GLU B 1 76 ? 3.111 -6.125 -8.148 1 95.5 76 GLU B N 1
ATOM 1511 C CA . GLU B 1 76 ? 3.58 -7.496 -7.957 1 95.5 76 GLU B CA 1
ATOM 1512 C C . GLU B 1 76 ? 2.414 -8.445 -7.691 1 95.5 76 GLU B C 1
ATOM 1514 O O . GLU B 1 76 ? 2.414 -9.586 -8.164 1 95.5 76 GLU B O 1
ATOM 1519 N N . ASN B 1 77 ? 1.559 -8 -6.93 1 95.31 77 ASN B N 1
ATOM 1520 C CA . ASN B 1 77 ? 0.382 -8.82 -6.652 1 95.31 77 ASN B CA 1
ATOM 1521 C C . ASN B 1 77 ? -0.379 -9.156 -7.93 1 95.31 77 ASN B C 1
ATOM 1523 O O . ASN B 1 77 ? -0.788 -10.305 -8.125 1 95.31 77 ASN B O 1
ATOM 1527 N N . GLN B 1 78 ? -0.557 -8.195 -8.766 1 93.94 78 GLN B N 1
ATOM 1528 C CA . GLN B 1 78 ? -1.229 -8.422 -10.039 1 93.94 78 GLN B CA 1
ATOM 1529 C C . GLN B 1 78 ? -0.451 -9.406 -10.906 1 93.94 78 GLN B C 1
ATOM 1531 O O . GLN B 1 78 ? -1.037 -10.312 -11.5 1 93.94 78 GLN B O 1
ATOM 1536 N N . GLN B 1 79 ? 0.819 -9.281 -10.961 1 97.06 79 GLN B N 1
ATOM 1537 C CA . GLN B 1 79 ? 1.666 -10.172 -11.75 1 97.06 79 GLN B CA 1
ATOM 1538 C C . GLN B 1 79 ? 1.629 -11.594 -11.195 1 97.06 79 GLN B C 1
ATOM 1540 O O . GLN B 1 79 ? 1.552 -12.562 -11.953 1 97.06 79 GLN B O 1
ATOM 1545 N N . SER B 1 80 ? 1.653 -11.656 -9.898 1 97.62 80 SER B N 1
ATOM 1546 C CA . SER B 1 80 ? 1.613 -12.969 -9.266 1 97.62 80 SER B CA 1
ATOM 1547 C C . SER B 1 80 ? 0.29 -13.672 -9.531 1 97.62 80 SER B C 1
ATOM 1549 O O . SER B 1 80 ? 0.262 -14.883 -9.773 1 97.62 80 SER B O 1
ATOM 1551 N N . HIS B 1 81 ? -0.704 -12.906 -9.539 1 95.56 81 HIS B N 1
ATOM 1552 C CA . HIS B 1 81 ? -2.006 -13.477 -9.859 1 95.56 81 HIS B CA 1
ATOM 1553 C C . HIS B 1 81 ? -2.035 -14.023 -11.281 1 95.56 81 HIS B C 1
ATOM 1555 O O . HIS B 1 81 ? -2.6 -15.094 -11.531 1 95.56 81 HIS B O 1
ATOM 1561 N N . GLU B 1 82 ? -1.438 -13.336 -12.156 1 97.44 82 GLU B N 1
ATOM 1562 C CA . GLU B 1 82 ? -1.375 -13.789 -13.539 1 97.44 82 GLU B CA 1
ATOM 1563 C C . GLU B 1 82 ? -0.525 -15.047 -13.672 1 97.44 82 GLU B C 1
ATOM 1565 O O . GLU B 1 82 ? -0.892 -15.977 -14.398 1 97.44 82 GLU B O 1
ATOM 1570 N N . ARG B 1 83 ? 0.518 -15.016 -12.977 1 98.5 83 ARG B N 1
ATOM 1571 C CA . ARG B 1 83 ? 1.376 -16.203 -12.977 1 98.5 83 ARG B CA 1
ATOM 1572 C C . ARG B 1 83 ? 0.656 -17.391 -12.367 1 98.5 83 ARG B C 1
ATOM 1574 O O . ARG B 1 83 ? 0.729 -18.5 -12.898 1 98.5 83 ARG B O 1
ATOM 1581 N N . GLU B 1 84 ? -0.002 -17.188 -11.312 1 98.25 84 GLU B N 1
ATOM 1582 C CA . GLU B 1 84 ? -0.786 -18.25 -10.688 1 98.25 84 GLU B CA 1
ATOM 1583 C C . GLU B 1 84 ? -1.811 -18.828 -11.656 1 98.25 84 GLU B C 1
ATOM 1585 O O . GLU B 1 84 ? -1.942 -20.047 -11.766 1 98.25 84 GLU B O 1
ATOM 1590 N N . LYS B 1 85 ? -2.436 -17.953 -12.297 1 98 85 LYS B N 1
ATOM 1591 C CA . LYS B 1 85 ? -3.439 -18.391 -13.266 1 98 85 LYS B CA 1
ATOM 1592 C C . LYS B 1 85 ? -2.805 -19.219 -14.383 1 98 85 LYS B C 1
ATOM 1594 O O . LYS B 1 85 ? -3.346 -20.25 -14.773 1 98 85 LYS B O 1
ATOM 1599 N N . SER B 1 86 ? -1.718 -18.844 -14.828 1 98.75 86 SER B N 1
ATOM 1600 C CA . SER B 1 86 ? -0.998 -19.547 -15.883 1 98.75 86 SER B CA 1
ATOM 1601 C C . SER B 1 86 ? -0.538 -20.922 -15.406 1 98.75 86 SER B C 1
ATOM 1603 O O . SER B 1 86 ? -0.681 -21.906 -16.125 1 98.75 86 SER B O 1
ATOM 1605 N N . LEU B 1 87 ? -0.019 -20.969 -14.227 1 98.88 87 LEU B N 1
ATOM 1606 C CA . LEU B 1 87 ? 0.457 -22.219 -13.656 1 98.88 87 LEU B CA 1
ATOM 1607 C C . LEU B 1 87 ? -0.7 -23.188 -13.43 1 98.88 87 LEU B C 1
ATOM 1609 O O . LEU B 1 87 ? -0.564 -24.391 -13.672 1 98.88 87 LEU B O 1
ATOM 1613 N N . GLN B 1 88 ? -1.775 -22.641 -13.086 1 98.62 88 GLN B N 1
ATOM 1614 C CA . GLN B 1 88 ? -2.957 -23.469 -12.891 1 98.62 88 GLN B CA 1
ATOM 1615 C C . GLN B 1 88 ? -3.443 -24.062 -14.211 1 98.62 88 GLN B C 1
ATOM 1617 O O . GLN B 1 88 ? -3.83 -25.234 -14.273 1 98.62 88 GLN B O 1
ATOM 1622 N N . LYS B 1 89 ? -3.406 -23.266 -15.227 1 98.56 89 LYS B N 1
ATOM 1623 C CA . LYS B 1 89 ? -3.797 -23.734 -16.547 1 98.56 89 LYS B CA 1
ATOM 1624 C C . LYS B 1 89 ? -2.844 -24.812 -17.062 1 98.56 89 LYS B C 1
ATOM 1626 O O . LYS B 1 89 ? -3.283 -25.828 -17.594 1 98.56 89 LYS B O 1
ATOM 1631 N N . GLU B 1 90 ? -1.623 -24.562 -16.828 1 98.56 90 GLU B N 1
ATOM 1632 C CA . GL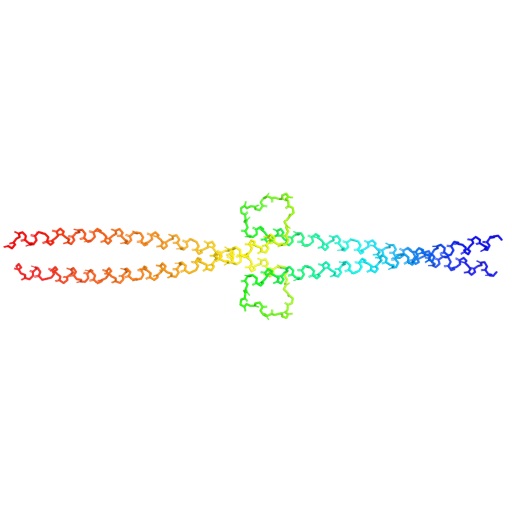U B 1 90 ? -0.619 -25.531 -17.25 1 98.56 90 GLU B CA 1
ATOM 1633 C C . GLU B 1 90 ? -0.767 -26.859 -16.5 1 98.56 90 GLU B C 1
ATOM 1635 O O . GLU B 1 90 ? -0.677 -27.938 -17.094 1 98.56 90 GLU B O 1
ATOM 1640 N N . LEU B 1 91 ? -0.995 -26.766 -15.266 1 98.75 91 LEU B N 1
ATOM 1641 C CA . LEU B 1 91 ? -1.178 -27.953 -14.438 1 98.75 91 LEU B CA 1
ATOM 1642 C C . LEU B 1 91 ? -2.412 -28.734 -14.875 1 98.75 91 LEU B C 1
ATOM 1644 O O . LEU B 1 91 ? -2.375 -29.953 -14.969 1 98.75 91 LEU B O 1
ATOM 1648 N N . SER B 1 92 ? -3.438 -28.078 -15.148 1 98.5 92 SER B N 1
ATOM 1649 C CA . SER B 1 92 ? -4.664 -28.719 -15.609 1 98.5 92 SER B CA 1
ATOM 1650 C C . SER B 1 92 ? -4.445 -29.453 -16.938 1 98.5 92 SER B C 1
ATOM 1652 O O . SER B 1 92 ? -4.945 -30.562 -17.125 1 98.5 92 SER B O 1
ATOM 1654 N N . SER B 1 93 ? -3.734 -28.875 -17.766 1 98 93 SER B N 1
ATOM 1655 C CA . SER B 1 93 ? -3.428 -29.484 -19.062 1 98 93 SER B CA 1
ATOM 1656 C C . SER B 1 93 ? -2.598 -30.75 -18.906 1 98 93 SER B C 1
ATOM 1658 O O . SER B 1 93 ? -2.895 -31.766 -19.531 1 98 93 SER B O 1
ATOM 1660 N N . ARG B 1 94 ? -1.73 -30.641 -18.031 1 97.06 94 ARG B N 1
ATOM 1661 C CA . ARG B 1 94 ? -0.864 -31.781 -17.797 1 97.06 94 ARG B CA 1
ATOM 1662 C C . ARG B 1 94 ? -1.632 -32.938 -17.141 1 97.06 94 ARG B C 1
ATOM 1664 O O . ARG B 1 94 ? -1.417 -34.094 -17.453 1 97.06 94 ARG B O 1
ATOM 1671 N N . LEU B 1 95 ? -2.502 -32.562 -16.297 1 97.81 95 LEU B N 1
ATOM 1672 C CA . LEU B 1 95 ? -3.324 -33.594 -15.656 1 97.81 95 LEU B CA 1
ATOM 1673 C C . LEU B 1 95 ? -4.234 -34.281 -16.656 1 97.81 95 LEU B C 1
ATOM 1675 O O . LEU B 1 95 ? -4.426 -35.5 -16.594 1 97.81 95 LEU B O 1
ATOM 1679 N N . ALA B 1 96 ? -4.676 -33.5 -17.562 1 97.69 96 ALA B N 1
ATOM 1680 C CA . ALA B 1 96 ? -5.512 -34.062 -18.625 1 97.69 96 ALA B CA 1
ATOM 1681 C C . ALA B 1 96 ? -4.699 -35 -19.531 1 97.69 96 ALA B C 1
ATOM 1683 O O . ALA B 1 96 ? -5.156 -36.062 -19.891 1 97.69 96 ALA B O 1
ATOM 1684 N N . GLN B 1 97 ? -3.547 -34.594 -19.875 1 95.81 97 GLN B N 1
ATOM 1685 C CA . GLN B 1 97 ? -2.654 -35.375 -20.703 1 95.81 97 GLN B CA 1
ATOM 1686 C C . GLN B 1 97 ? -2.26 -36.688 -20 1 95.81 97 GLN B C 1
ATOM 1688 O O . GLN B 1 97 ? -2.197 -37.75 -20.641 1 95.81 97 GLN B O 1
ATOM 1693 N N . GLU B 1 98 ? -2.029 -36.594 -18.75 1 94.94 98 GLU B N 1
ATOM 1694 C CA . GLU B 1 98 ? -1.677 -37.75 -17.953 1 94.94 98 GLU B CA 1
ATOM 1695 C C . GLU B 1 98 ? -2.811 -38.781 -17.938 1 94.94 98 GLU B C 1
ATOM 1697 O O . GLU B 1 98 ? -2.566 -39.969 -18.016 1 94.94 98 GLU B O 1
ATOM 1702 N N . LYS B 1 99 ? -3.99 -38.312 -17.906 1 95.69 99 LYS B N 1
ATOM 1703 C CA . LYS B 1 99 ? -5.148 -39.219 -17.922 1 95.69 99 LYS B CA 1
ATOM 1704 C C . LYS B 1 99 ? -5.293 -39.906 -19.281 1 95.69 99 LYS B C 1
ATOM 1706 O O . LYS B 1 99 ? -5.602 -41.094 -19.344 1 95.69 99 LYS B O 1
ATOM 1711 N N . GLU B 1 100 ? -5.02 -39.219 -20.312 1 95.75 100 GLU B N 1
ATOM 1712 C CA . GLU B 1 100 ? -5.094 -39.781 -21.672 1 95.75 100 GLU B CA 1
ATOM 1713 C C . GLU B 1 100 ? -4.027 -40.844 -21.891 1 95.75 100 GLU B C 1
ATOM 1715 O O . GLU B 1 100 ? -4.309 -41.906 -22.438 1 95.75 100 GLU B O 1
ATOM 1720 N N . VAL B 1 101 ? -2.873 -40.562 -21.406 1 94.38 101 VAL B N 1
ATOM 1721 C CA . VAL B 1 101 ? -1.773 -41.5 -21.547 1 94.38 101 VAL B CA 1
ATOM 1722 C C . VAL B 1 101 ? -2.057 -42.75 -20.734 1 94.38 101 VAL B C 1
ATOM 1724 O O . VAL B 1 101 ? -1.829 -43.875 -21.203 1 94.38 101 VAL B O 1
ATOM 1727 N N . SER B 1 102 ? -2.559 -42.531 -19.578 1 93 102 SER B N 1
ATOM 1728 C CA . SER B 1 102 ? -2.883 -43.656 -18.703 1 93 102 SER B CA 1
ATOM 1729 C C . SER B 1 102 ? -3.943 -44.562 -19.344 1 93 102 SER B C 1
ATOM 1731 O O . SER B 1 102 ? -3.834 -45.781 -19.297 1 93 102 SER B O 1
ATOM 1733 N N . ALA B 1 103 ? -4.934 -43.938 -19.969 1 95.75 103 ALA B N 1
ATOM 1734 C CA . ALA B 1 103 ? -5.988 -44.719 -20.641 1 95.75 103 ALA B CA 1
ATOM 1735 C C . ALA B 1 103 ? -5.438 -45.469 -21.844 1 95.75 103 ALA B C 1
ATOM 1737 O O . ALA B 1 103 ? -5.824 -46.625 -22.078 1 95.75 103 ALA B O 1
ATOM 1738 N N . ASN B 1 104 ? -4.488 -44.844 -22.453 1 92 104 ASN B N 1
ATOM 1739 C CA . ASN B 1 104 ? -3.875 -45.5 -23.609 1 92 104 ASN B CA 1
ATOM 1740 C C . ASN B 1 104 ? -3.02 -46.688 -23.203 1 92 104 ASN B C 1
ATOM 1742 O O . ASN B 1 104 ? -3.012 -47.719 -23.891 1 92 104 ASN B O 1
ATOM 1746 N N . ILE B 1 105 ? -2.395 -46.562 -22.078 1 92.12 105 ILE B N 1
ATOM 1747 C CA . ILE B 1 105 ? -1.56 -47.656 -21.578 1 92.12 105 ILE B CA 1
ATOM 1748 C C . ILE B 1 105 ? -2.438 -48.844 -21.172 1 92.12 105 ILE B C 1
ATOM 1750 O O . ILE B 1 105 ? -2.111 -50 -21.469 1 92.12 105 ILE B O 1
ATOM 1754 N N . GLU B 1 106 ? -3.564 -48.594 -20.625 1 92.56 106 GLU B N 1
ATOM 1755 C CA . GLU B 1 106 ? -4.484 -49.625 -20.219 1 92.56 106 GLU B CA 1
ATOM 1756 C C . GLU B 1 106 ? -5.043 -50.375 -21.438 1 92.56 106 GLU B C 1
ATOM 1758 O O . GLU B 1 106 ? -5.16 -51.594 -21.422 1 92.56 106 GLU B O 1
ATOM 1763 N N . VAL B 1 107 ? -5.336 -49.594 -22.5 1 92.44 107 VAL B N 1
ATOM 1764 C CA . VAL B 1 107 ? -5.844 -50.188 -23.734 1 92.44 107 VAL B CA 1
ATOM 1765 C C . VAL B 1 107 ? -4.777 -51.094 -24.344 1 92.44 107 VAL B C 1
ATOM 1767 O O . VAL B 1 107 ? -5.074 -52.219 -24.781 1 92.44 107 VAL B O 1
ATOM 1770 N N . PHE B 1 108 ? -3.574 -50.656 -24.266 1 86.19 108 PHE B N 1
ATOM 1771 C CA . PHE B 1 108 ? -2.471 -51.438 -24.812 1 86.19 108 PHE B CA 1
ATOM 1772 C C . PHE B 1 108 ? -2.244 -52.719 -24 1 86.19 108 PHE B C 1
ATOM 1774 O O . PHE B 1 108 ? -2.059 -53.781 -24.562 1 86.19 108 PHE B O 1
ATOM 1781 N N . LYS B 1 109 ? -2.314 -52.594 -22.719 1 87.12 109 LYS B N 1
ATOM 1782 C CA . LYS B 1 109 ? -2.115 -53.75 -21.859 1 87.12 109 LYS B CA 1
ATOM 1783 C C . LYS B 1 109 ? -3.199 -54.812 -22.078 1 87.12 109 LYS B C 1
ATOM 1785 O O . LYS B 1 109 ? -2.91 -56 -22.141 1 87.12 109 LYS B O 1
ATOM 1790 N N . ASN B 1 110 ? -4.387 -54.281 -22.219 1 91.19 110 ASN B N 1
ATOM 1791 C CA . ASN B 1 110 ? -5.504 -55.188 -22.453 1 91.19 110 ASN B CA 1
ATOM 1792 C C . ASN B 1 110 ? -5.367 -55.906 -23.797 1 91.19 110 ASN B C 1
ATOM 1794 O O . ASN B 1 110 ? -5.699 -57.094 -23.891 1 91.19 110 ASN B O 1
ATOM 1798 N N . SER B 1 111 ? -4.844 -55.312 -24.766 1 87 111 SER B N 1
ATOM 1799 C CA . SER B 1 111 ? -4.641 -55.906 -26.078 1 87 111 SER B CA 1
ATOM 1800 C C . SER B 1 111 ? -3.568 -56.969 -26.031 1 87 111 SER B C 1
ATOM 1802 O O . SER B 1 111 ? -3.709 -58.031 -26.688 1 87 111 SER B O 1
ATOM 1804 N N . LEU B 1 112 ? -2.584 -56.812 -25.266 1 82.62 112 LEU B N 1
ATOM 1805 C CA . LEU B 1 112 ? -1.487 -57.75 -25.156 1 82.62 112 LEU B CA 1
ATOM 1806 C C . LEU B 1 112 ? -1.914 -59 -24.375 1 82.62 112 LEU B C 1
ATOM 1808 O O . LEU B 1 112 ? -1.49 -60.125 -24.688 1 82.62 112 LEU B O 1
ATOM 1812 N N . GLN B 1 113 ? -2.703 -58.719 -23.406 1 84.81 113 GLN B N 1
ATOM 1813 C CA . GLN B 1 113 ? -3.182 -59.844 -22.609 1 84.81 113 GLN B CA 1
ATOM 1814 C C . GLN B 1 113 ? -4.094 -60.75 -23.422 1 84.81 113 GLN B C 1
ATOM 1816 O O . GLN B 1 113 ? -4.102 -61.969 -23.219 1 84.81 113 GLN B O 1
ATOM 1821 N N . LYS B 1 114 ? -4.797 -60.188 -24.422 1 82.81 114 LYS B N 1
ATOM 1822 C CA . LYS B 1 114 ? -5.691 -60.969 -25.266 1 82.81 114 LYS B CA 1
ATOM 1823 C C . LYS B 1 114 ? -4.914 -61.719 -26.328 1 82.81 114 LYS B C 1
ATOM 1825 O O . LYS B 1 114 ? -5.414 -62.688 -26.891 1 82.81 114 LYS B O 1
ATOM 1830 N N . LEU B 1 115 ? -3.676 -61.344 -26.672 1 72.38 115 LEU B N 1
ATOM 1831 C CA . LEU B 1 115 ? -2.84 -62.031 -27.641 1 72.38 115 LEU B CA 1
ATOM 1832 C C . LEU B 1 115 ? -2.043 -63.156 -26.969 1 72.38 115 LEU B C 1
ATOM 1834 O O . LEU B 1 115 ? -1.615 -64.125 -27.641 1 72.38 115 LEU B O 1
ATOM 1838 N N . GLN B 1 116 ? -1.979 -63.094 -25.719 1 61.41 116 GLN B N 1
ATOM 1839 C CA . GLN B 1 116 ? -1.331 -64.25 -25.078 1 61.41 116 GLN B CA 1
ATOM 1840 C C . GLN B 1 116 ? -2.318 -65.375 -24.844 1 61.41 116 GLN B C 1
ATOM 1842 O O . GLN B 1 116 ? -3.525 -65.125 -24.734 1 61.41 116 GLN B O 1
#

Secondary structure (DSSP, 8-state):
-HHHHHHHHHHHHHHHHHHHHHHHHHHHHHHHHHHHHHHHHHHHHHHHH-TTTTT--SS---HHHHHHHHHHHHHHHHHHHHHHHHHHHHHHHHHHHHHHHHHHHHHHHHHHHHH-/-HHHHHHHHHHHHHHHHHHHHHHHHHHHHHHHHHHHHHHHHHHHHHHHH-TTTTT---S---HHHHHHHHHHHHHHHHHHHHHHHHHHHHHHHHHHHHHHHHHHHHHHHHHHHHH-

Organism: Aphelocoma coerulescens (NCBI:txid39617)

Sequence (232 aa):
QAEEELKAAWSQQAGQLREMGRRERLLRSDLQRAGEQLESFKTQVMQVCSPSAAGSTGESVTEQQVIEKVRQISDENQQSHEREKSLQKELSSRLAQEKEVSANIEVFKNSLQKLQQAEEELKAAWSQQAGQLREMGRRERLLRSDLQRAGEQLESFKTQVMQVCSPSAAGSTGESVTEQQVIEKVRQISDENQQSHEREKSLQKELSSRLAQEKEVSANIEVFKNSLQKLQ

Foldseek 3Di:
DVVVVVVVVVVVVVVVVVVVVVVVVVVVVVVVVVVVVVQVVLLVLVCVLCVVCNPPPDDRDDPVNSVVSVVVVVVVVVVVVVVVVVVVVVVVVVVVVVVVVVVVVVVVVVVVVVVD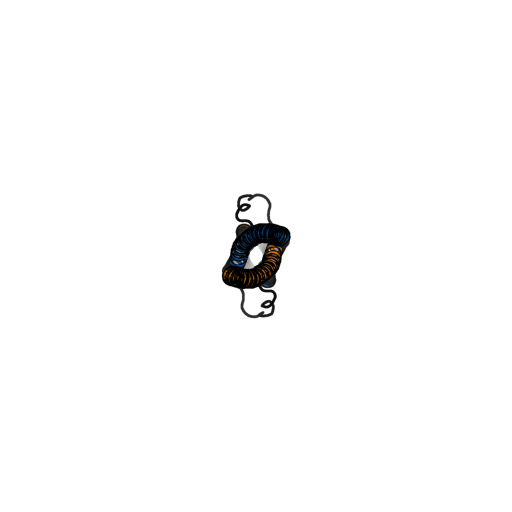/DVVVVVVVVVVVVVVVVVVVVVVVVVVVVVVVVVVVVVQVVLLVLVCVLCVVCNPPPDDRDDPVNSVVSVVVVVVVVVVVVVVVVVVVVVVVVVVVVVVVVVVVVVVVVVVVVVVD

pLDDT: mean 91.13, std 10.49, range [53.25, 98.88]